Protein AF-A0A8S0Q3L0-F1 (afdb_monomer_lite)

Foldseek 3Di:
DVLVVVVVVVVVVLVVCCVVCVNVPCVVVDDDPCCCVVPVVVVLLVVLVVPAPVVLLVVCVVVLLCCQAVVLVVQLVVQLVVVVVVCVVVVPDDDDSLVSSLVSLVVSQDDLSSVLVVDDCVVCNNVSSSSSSSNVSNNLNSVLSNVLSVVDPVPDDDVVSVVSSVVSSCCCVVVVVVVVVVVVVVVVVCVVVVPPDDD

Sequence (199 aa):
MYFQFGFLQGLCTGVVILLISRGKSSHLLVFSEDLFFIYLLPPIIFNAGFQVKKKQFFRNFITIMLFGAVGTLISCAVISTGVVLFFRNLGIGFLDISDYLAIGAIFAATDSVCTLQVLSQDETPLLYSLVFGEGGVNDATSVVFFNAIQSSDMTTIDPTISLHFIGSFLYLFLASTLLGVLAGLVSAYIIKKLYFGRY

Radius of gyration: 21.36 Å; chains: 1; bounding box: 46×50×62 Å

pLDDT: mean 84.89, std 10.81, range [48.19, 96.88]

InterPro domains:
  IPR004709 Na+/H+ exchanger [PR01084] (35-46)
  IPR004709 Na+/H+ exchanger [PR01084] (49-63)
  IPR004709 Na+/H+ exchanger [PR01084] (64-72)
  IPR004709 Na+/H+ exchanger [PR01084] (104-114)
  IPR006153 Cation/H+ exchanger, transmembrane domain [PF00999] (13-193)
  IPR018422 Cation/H+ exchanger, CPA1 family [PTHR10110] (8-197)

Secondary structure (DSSP, 8-state):
-HHHHHHHHHHHHHHHHHHHTTTS-GGGG---HHHIIIIIHHHHHHHHHHHS-HHHHHHTHHHHHIIIIIIHHHHHHHHHHHHHHHHHHHT-----HHHHHHHHHHHHS---HHHHHH--TTT-HHHHHHHHHHHHHHHHHHHHHHHHHHHS-TTS--HHHHHHHHHHHHHHHHHHHHHHHHHHHHHHHHHHHHS----

Organism: NCBI:txid158383

Structure (mmCIF, N/CA/C/O backbone):
data_AF-A0A8S0Q3L0-F1
#
_entry.id   AF-A0A8S0Q3L0-F1
#
loop_
_atom_site.group_PDB
_atom_site.id
_atom_site.type_symbol
_atom_site.label_atom_id
_atom_site.label_alt_id
_atom_site.label_comp_id
_atom_site.label_asym_id
_atom_site.label_entity_id
_atom_site.label_seq_id
_atom_site.pdbx_PDB_ins_code
_atom_site.Cartn_x
_atom_site.Cartn_y
_atom_site.Cartn_z
_atom_site.occupancy
_atom_site.B_iso_or_equiv
_atom_site.auth_seq_id
_atom_site.auth_comp_id
_atom_site.auth_asym_id
_atom_site.auth_atom_id
_atom_site.pdbx_PDB_model_num
ATOM 1 N N . MET A 1 1 ? -5.823 -23.402 10.947 1.00 48.19 1 MET A N 1
ATOM 2 C CA . MET A 1 1 ? -6.768 -24.523 10.717 1.00 48.19 1 MET A CA 1
ATOM 3 C C . MET A 1 1 ? -8.021 -24.084 9.950 1.00 48.19 1 MET A C 1
ATOM 5 O O . MET A 1 1 ? -8.343 -24.720 8.959 1.00 48.19 1 MET A O 1
ATOM 9 N N . TYR A 1 2 ? -8.683 -22.978 10.322 1.00 52.09 2 TYR A N 1
ATOM 10 C CA . TYR A 1 2 ? -9.908 -22.502 9.648 1.00 52.09 2 TYR A CA 1
ATOM 11 C C . TYR A 1 2 ? -9.723 -22.043 8.187 1.00 52.09 2 TYR A C 1
ATOM 13 O O . TYR A 1 2 ? -10.570 -22.341 7.352 1.00 52.09 2 TYR A O 1
ATOM 21 N N . PHE A 1 3 ? -8.602 -21.398 7.842 1.00 52.81 3 PHE A N 1
ATOM 22 C CA . PHE A 1 3 ? -8.344 -20.935 6.467 1.00 52.81 3 PHE A CA 1
ATOM 23 C C . PHE A 1 3 ? -8.172 -22.089 5.460 1.00 52.81 3 PHE A C 1
ATOM 25 O O . PHE A 1 3 ? -8.803 -22.098 4.406 1.00 52.81 3 PHE A O 1
ATOM 32 N N . GLN A 1 4 ? -7.397 -23.122 5.819 1.00 57.34 4 GLN A N 1
ATOM 33 C CA . GLN A 1 4 ? -7.289 -24.346 5.010 1.00 57.34 4 GLN A CA 1
ATOM 34 C C . GLN A 1 4 ? -8.649 -25.026 4.819 1.00 57.34 4 GLN A C 1
ATOM 36 O O . GLN A 1 4 ? -8.913 -25.564 3.748 1.00 57.34 4 GLN A O 1
ATOM 41 N N . PHE A 1 5 ? -9.519 -24.974 5.831 1.00 63.03 5 PHE A N 1
ATOM 42 C CA . PHE A 1 5 ? -10.858 -25.547 5.750 1.00 63.03 5 PHE A CA 1
ATOM 43 C C . PHE A 1 5 ? -11.760 -24.765 4.783 1.00 63.03 5 PHE A C 1
ATOM 45 O O . PHE A 1 5 ? -12.436 -25.375 3.959 1.00 63.03 5 PHE A O 1
ATOM 52 N N . GLY A 1 6 ? -11.707 -23.429 4.817 1.00 71.62 6 GLY A N 1
ATOM 53 C CA . GLY A 1 6 ? -12.455 -22.564 3.899 1.00 71.62 6 GLY A CA 1
ATOM 54 C C . GLY A 1 6 ? -12.008 -22.705 2.442 1.00 71.62 6 GLY A C 1
ATOM 55 O O . GLY A 1 6 ? -12.849 -22.836 1.554 1.00 71.62 6 GLY A O 1
ATOM 56 N N . PHE A 1 7 ? -10.696 -22.771 2.192 1.00 71.62 7 PHE A N 1
ATOM 57 C CA . PHE A 1 7 ? -10.162 -23.033 0.851 1.00 71.62 7 PHE A CA 1
ATOM 58 C C . PHE A 1 7 ? -10.599 -24.406 0.327 1.00 71.62 7 PHE A C 1
ATOM 60 O O . PHE A 1 7 ? -11.069 -24.518 -0.805 1.00 71.62 7 PHE A O 1
ATOM 67 N N . LEU A 1 8 ? -10.506 -25.448 1.162 1.00 80.44 8 LEU A N 1
ATOM 68 C CA . LEU A 1 8 ? -10.913 -26.800 0.786 1.00 80.44 8 LEU A CA 1
ATOM 69 C C . LEU A 1 8 ? -12.421 -26.877 0.510 1.00 80.44 8 LEU A C 1
ATOM 71 O O . LEU A 1 8 ? -12.829 -27.486 -0.473 1.00 80.44 8 LEU A O 1
ATOM 75 N N . GLN A 1 9 ? -13.250 -26.213 1.321 1.00 80.75 9 GLN A N 1
ATOM 76 C CA . GLN A 1 9 ? -14.689 -26.105 1.078 1.00 80.75 9 GLN A CA 1
ATOM 77 C C . GLN A 1 9 ? -14.995 -25.361 -0.222 1.00 80.75 9 GLN A C 1
ATOM 79 O O . GLN A 1 9 ? -15.825 -25.834 -0.996 1.00 80.75 9 GLN A O 1
ATOM 84 N N . GLY A 1 10 ? -14.318 -24.244 -0.497 1.00 83.31 10 GLY A N 1
ATOM 85 C CA . GLY A 1 10 ? -14.462 -23.504 -1.752 1.00 83.31 10 GLY A CA 1
ATOM 86 C C . GLY A 1 10 ? -14.104 -24.362 -2.967 1.00 83.31 10 GLY A C 1
ATOM 87 O O . GLY A 1 10 ? -14.889 -24.452 -3.910 1.00 83.31 10 GLY A O 1
ATOM 88 N N . LEU A 1 11 ? -12.977 -25.077 -2.900 1.00 85.25 11 LEU A N 1
ATOM 89 C CA . LEU A 1 11 ? -12.537 -26.009 -3.938 1.00 85.25 11 LEU A CA 1
ATOM 90 C C . LEU A 1 11 ? -13.552 -27.144 -4.141 1.00 85.25 11 LEU A C 1
ATOM 92 O O . LEU A 1 11 ? -13.979 -27.395 -5.265 1.00 85.25 11 LEU A O 1
ATOM 96 N N . CYS A 1 12 ? -13.982 -27.805 -3.061 1.00 88.00 12 CYS A N 1
ATOM 97 C CA . CYS A 1 12 ? -14.973 -28.879 -3.118 1.00 88.00 12 CYS A CA 1
ATOM 98 C C . CYS A 1 12 ? -16.295 -28.393 -3.719 1.00 88.00 12 CYS A C 1
ATOM 100 O O . CYS A 1 12 ? -16.863 -29.065 -4.577 1.00 88.00 12 CYS A O 1
ATOM 102 N N . THR A 1 13 ? -16.767 -27.215 -3.313 1.00 85.88 13 THR A N 1
ATOM 103 C CA . THR A 1 13 ? -18.019 -26.635 -3.814 1.00 85.88 13 THR A CA 1
ATOM 104 C C . THR A 1 13 ? -17.896 -26.275 -5.295 1.00 85.88 13 THR A C 1
ATOM 106 O O . THR A 1 13 ? -18.775 -26.623 -6.081 1.00 85.88 13 THR A O 1
ATOM 109 N N . GLY A 1 14 ? -16.773 -25.674 -5.705 1.00 84.75 14 GLY A N 1
ATOM 110 C CA . GLY A 1 14 ? -16.473 -25.379 -7.106 1.00 84.75 14 GLY A CA 1
ATOM 111 C C . GLY A 1 14 ? -16.450 -26.638 -7.976 1.00 84.75 14 GLY A C 1
ATOM 112 O O . GLY A 1 14 ? -17.098 -26.672 -9.019 1.00 84.75 14 GLY A O 1
ATOM 113 N N . VAL A 1 15 ? -15.791 -27.707 -7.515 1.00 86.19 15 VAL A N 1
ATOM 114 C CA . VAL A 1 15 ? -15.744 -29.004 -8.213 1.00 86.19 15 VAL A CA 1
ATOM 115 C C . VAL A 1 15 ? -17.135 -29.636 -8.317 1.00 86.19 15 VAL A C 1
ATOM 117 O O . VAL A 1 15 ? -17.517 -30.087 -9.396 1.00 86.19 15 VAL A O 1
ATOM 120 N N . VAL A 1 16 ? -17.927 -29.636 -7.239 1.00 86.69 16 VAL A N 1
ATOM 121 C CA . VAL A 1 16 ? -19.299 -30.176 -7.241 1.00 86.69 16 VAL A CA 1
ATOM 122 C C . VAL A 1 16 ? -20.188 -29.424 -8.234 1.00 86.69 16 VAL A C 1
ATOM 124 O O . VAL A 1 16 ? -20.881 -30.054 -9.032 1.00 86.69 16 VAL A O 1
ATOM 127 N N . ILE A 1 17 ? -20.133 -28.090 -8.245 1.00 83.88 17 ILE A N 1
ATOM 128 C CA . ILE A 1 17 ? -20.893 -27.263 -9.192 1.00 83.88 17 ILE A CA 1
ATOM 129 C C . ILE A 1 17 ? -20.457 -27.552 -10.634 1.00 83.88 17 ILE A C 1
ATOM 131 O O . ILE A 1 17 ? -21.307 -27.696 -11.513 1.00 83.88 17 ILE A O 1
ATOM 135 N N . LEU A 1 18 ? -19.154 -27.692 -10.885 1.00 83.69 18 LEU A N 1
ATOM 136 C CA . LEU A 1 18 ? -18.607 -27.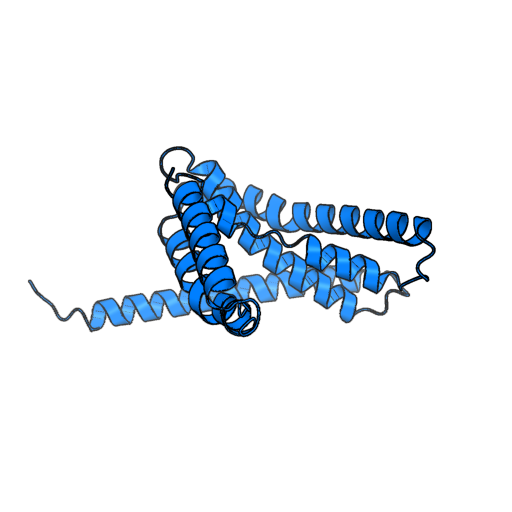964 -12.217 1.00 83.69 18 LEU A CA 1
ATOM 137 C C . LEU A 1 18 ? -19.058 -29.339 -12.743 1.00 83.69 18 LEU A C 1
ATOM 139 O O . LEU A 1 18 ? -19.469 -29.452 -13.903 1.00 83.69 18 LEU A O 1
ATOM 143 N N . LEU A 1 19 ? -19.074 -30.357 -11.874 1.00 85.25 19 LEU A N 1
ATOM 144 C CA . LEU A 1 19 ? -19.562 -31.704 -12.188 1.00 85.25 19 LEU A CA 1
ATOM 145 C C . LEU A 1 19 ? -21.077 -31.735 -12.454 1.00 85.25 19 LEU A C 1
ATOM 147 O O . LEU A 1 19 ? -21.506 -32.340 -13.438 1.00 85.25 19 LEU A O 1
ATOM 151 N N . ILE A 1 20 ? -21.889 -31.057 -11.633 1.00 84.12 20 ILE A N 1
ATOM 1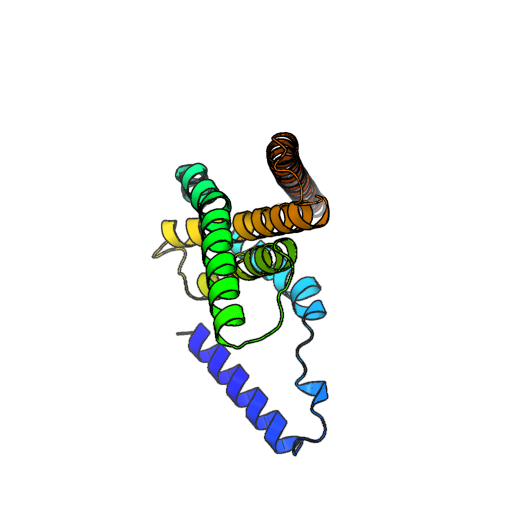52 C CA . ILE A 1 20 ? -23.356 -30.986 -11.805 1.00 84.12 20 ILE A CA 1
ATOM 153 C C . ILE A 1 20 ? -23.725 -30.211 -13.077 1.00 84.12 20 ILE A C 1
ATOM 155 O O . ILE A 1 20 ? -24.612 -30.614 -13.828 1.00 84.12 20 ILE A O 1
ATOM 159 N N . SER A 1 21 ? -23.010 -29.121 -13.352 1.00 81.50 21 SER A N 1
ATOM 160 C CA . SER A 1 21 ? -23.230 -28.242 -14.505 1.00 81.50 21 SER A CA 1
ATOM 161 C C . SER A 1 21 ? -22.761 -28.855 -15.837 1.00 81.50 21 SER A C 1
ATOM 163 O O . SER A 1 21 ? -23.055 -28.315 -16.906 1.00 81.50 21 SER A O 1
ATOM 165 N N . ARG A 1 22 ? -22.028 -29.986 -15.810 1.00 79.31 22 ARG A N 1
ATOM 166 C CA . ARG A 1 22 ? -21.400 -30.618 -16.993 1.00 79.31 22 ARG A CA 1
ATOM 167 C C . ARG A 1 22 ? -20.611 -29.618 -17.856 1.00 79.31 22 ARG A C 1
ATOM 169 O O . ARG A 1 22 ? -20.580 -29.733 -19.079 1.00 79.31 22 ARG A O 1
ATOM 176 N N . GLY A 1 23 ? -20.032 -28.598 -17.220 1.00 70.19 23 GLY A N 1
ATOM 177 C CA . GLY A 1 23 ? -19.306 -27.513 -17.887 1.00 70.19 23 GLY A CA 1
ATOM 178 C C . GLY A 1 23 ? -20.151 -26.552 -18.741 1.00 70.19 23 GLY A C 1
ATOM 179 O O . GLY A 1 23 ? -19.567 -25.743 -19.454 1.00 70.19 23 GLY A O 1
ATOM 180 N N . LYS A 1 24 ? -21.494 -26.608 -18.702 1.00 66.31 24 LYS A N 1
ATOM 181 C CA . LYS A 1 24 ? -22.361 -25.768 -19.557 1.00 66.31 24 LYS A CA 1
ATOM 182 C C . LYS A 1 24 ? -22.743 -24.414 -18.952 1.00 66.31 24 LYS A C 1
ATOM 184 O O . LYS A 1 24 ? -22.941 -23.469 -19.706 1.00 66.31 24 LYS A O 1
ATOM 189 N N . SER A 1 25 ? -22.810 -24.295 -17.625 1.00 61.06 25 SER A N 1
ATOM 190 C CA . SER A 1 25 ? -23.090 -23.027 -16.927 1.00 61.06 25 SER A CA 1
ATOM 191 C C . SER A 1 25 ? -21.827 -22.474 -16.265 1.00 61.06 25 SER A C 1
ATOM 193 O O . SER A 1 25 ? -21.766 -22.335 -15.045 1.00 61.06 25 SER A O 1
ATOM 195 N N . SER A 1 26 ? -20.801 -22.186 -17.068 1.00 59.22 26 SER A N 1
ATOM 196 C CA . SER A 1 26 ? -19.539 -21.589 -16.606 1.00 59.22 26 SER A CA 1
ATOM 197 C C . SER A 1 26 ? -19.733 -20.205 -15.978 1.00 59.22 26 SER A C 1
ATOM 199 O O . SER A 1 26 ? -19.014 -19.868 -15.046 1.00 59.22 26 SER A O 1
ATOM 201 N N . HIS A 1 27 ? -20.749 -19.444 -16.399 1.00 65.88 27 HIS A N 1
ATOM 202 C CA . HIS A 1 27 ? -21.052 -18.114 -15.854 1.00 65.88 27 HIS A CA 1
ATOM 203 C C . HIS A 1 27 ? -21.378 -18.095 -14.352 1.00 65.88 27 HIS A C 1
ATOM 205 O O . HIS A 1 27 ? -21.101 -17.096 -13.701 1.00 65.88 27 HIS A O 1
ATOM 211 N N . LEU A 1 28 ? -21.911 -19.183 -13.779 1.00 64.00 28 LEU A N 1
ATOM 212 C CA . LEU A 1 28 ? -22.154 -19.278 -12.328 1.00 64.00 28 LEU A CA 1
ATOM 213 C C . LEU A 1 28 ? -20.862 -19.460 -11.512 1.00 64.00 28 LEU A C 1
ATOM 215 O O . LEU A 1 28 ? -20.877 -19.271 -10.301 1.00 64.00 28 LEU A O 1
ATOM 219 N N . LEU A 1 29 ? -19.764 -19.848 -12.166 1.00 66.75 29 LEU A N 1
ATOM 220 C CA . LEU A 1 29 ? -18.436 -20.005 -11.568 1.00 66.75 29 LEU A CA 1
ATOM 221 C C . LEU A 1 29 ? -17.514 -18.814 -11.875 1.00 66.75 29 LEU A C 1
ATOM 223 O O . LEU A 1 29 ? -16.377 -18.797 -11.409 1.00 66.75 29 LEU A O 1
ATOM 227 N N . VAL A 1 30 ? -17.979 -17.833 -12.657 1.00 74.06 30 VAL A N 1
ATOM 228 C CA . VAL A 1 30 ? -17.212 -16.615 -12.929 1.00 74.06 30 VAL A CA 1
ATOM 229 C C . VAL A 1 30 ? -17.273 -15.737 -11.688 1.00 74.06 30 VAL A C 1
ATOM 231 O O . VAL A 1 30 ? -18.324 -15.210 -11.323 1.00 74.06 30 VAL A O 1
ATOM 234 N N . PHE A 1 31 ? -16.130 -15.605 -11.025 1.00 77.81 31 PHE A N 1
ATOM 235 C CA . PHE A 1 31 ? -15.959 -14.673 -9.924 1.00 77.81 31 PHE A CA 1
ATOM 236 C C . PHE A 1 31 ? -16.105 -13.240 -10.441 1.00 77.81 31 PHE A C 1
ATOM 238 O O . PHE A 1 31 ? -15.451 -12.858 -11.409 1.00 77.81 31 PHE A O 1
ATOM 245 N N . SER A 1 32 ? -16.975 -12.457 -9.805 1.00 83.88 32 SER A N 1
ATOM 246 C CA . SER A 1 32 ? -17.095 -11.031 -10.099 1.00 83.88 32 SER A CA 1
ATOM 247 C C . SER A 1 32 ? -16.151 -10.260 -9.186 1.00 83.88 32 SER A C 1
ATOM 249 O O . SER A 1 32 ? -16.377 -10.164 -7.978 1.00 83.88 32 SER A O 1
ATOM 251 N N . GLU A 1 33 ? -15.104 -9.705 -9.787 1.00 83.31 33 GLU A N 1
ATOM 252 C CA . GLU A 1 33 ? -14.139 -8.840 -9.109 1.00 83.31 33 GLU A CA 1
ATOM 253 C C . GLU A 1 33 ? -14.836 -7.606 -8.522 1.00 83.31 33 GLU A C 1
ATOM 255 O O . GLU A 1 33 ? -14.623 -7.281 -7.357 1.00 83.31 33 GLU A O 1
ATOM 260 N N . ASP A 1 34 ? -15.762 -6.996 -9.268 1.00 86.31 34 ASP A N 1
ATOM 261 C CA . ASP A 1 34 ? -16.543 -5.843 -8.806 1.00 86.31 34 ASP A CA 1
ATOM 262 C C . ASP A 1 34 ? -17.314 -6.144 -7.518 1.00 86.31 34 ASP A C 1
ATOM 264 O O . ASP A 1 34 ? -17.299 -5.349 -6.576 1.00 86.31 34 ASP A O 1
ATOM 268 N N . LEU A 1 35 ? -17.960 -7.315 -7.432 1.00 86.88 35 LEU A N 1
ATOM 269 C CA . LEU A 1 35 ? -18.654 -7.714 -6.208 1.00 86.88 35 LEU A CA 1
ATOM 270 C C . LEU A 1 35 ? -17.682 -7.845 -5.033 1.00 86.88 35 LEU A C 1
ATOM 272 O O . LEU A 1 35 ? -18.000 -7.416 -3.921 1.00 86.88 35 LEU A O 1
ATOM 276 N N . PHE A 1 36 ? -16.499 -8.409 -5.271 1.00 84.25 36 PHE A N 1
ATOM 277 C CA . PHE A 1 36 ? -15.484 -8.546 -4.238 1.00 84.25 36 PHE A CA 1
ATOM 278 C C . PHE A 1 36 ? -14.972 -7.187 -3.754 1.00 84.25 36 PHE A C 1
ATOM 280 O O . PHE A 1 36 ? -15.050 -6.909 -2.558 1.00 84.25 36 PHE A O 1
ATOM 287 N N . PHE A 1 37 ? -14.512 -6.325 -4.660 1.00 83.25 37 PHE A N 1
ATOM 288 C CA . PHE A 1 37 ? -13.912 -5.039 -4.307 1.00 83.25 37 PHE A CA 1
ATOM 289 C C . PHE A 1 37 ? -14.923 -4.046 -3.721 1.00 83.25 37 PHE A C 1
ATOM 291 O O . PHE A 1 37 ? -14.589 -3.324 -2.784 1.00 83.25 37 PHE A O 1
ATOM 298 N N . ILE A 1 38 ? -16.163 -4.019 -4.222 1.00 87.88 38 ILE A N 1
ATOM 299 C CA . ILE A 1 38 ? -17.176 -3.046 -3.781 1.00 87.88 38 ILE A CA 1
ATOM 300 C C . ILE A 1 38 ? -17.872 -3.496 -2.493 1.00 87.88 38 ILE A C 1
ATOM 302 O O . ILE A 1 38 ? -18.145 -2.662 -1.629 1.00 87.88 38 ILE A O 1
ATOM 306 N N . TYR A 1 39 ? -18.169 -4.792 -2.338 1.00 86.81 39 TYR A N 1
ATOM 307 C CA . TYR A 1 39 ? -19.009 -5.267 -1.231 1.00 86.81 39 TYR A CA 1
ATOM 308 C C . TYR A 1 39 ? -18.271 -6.104 -0.187 1.00 86.81 39 TYR A C 1
ATOM 310 O O . TYR A 1 39 ? -18.583 -5.978 0.997 1.00 86.81 39 TYR A O 1
ATOM 318 N N . LEU A 1 40 ? -17.320 -6.960 -0.576 1.00 85.06 40 LEU A N 1
ATOM 319 C CA . LEU A 1 40 ? -16.655 -7.872 0.369 1.00 85.06 40 LEU A CA 1
ATOM 320 C C . LEU A 1 40 ? -15.406 -7.248 0.993 1.00 85.06 40 LEU A C 1
ATOM 322 O O . LEU A 1 40 ? -15.188 -7.384 2.197 1.00 85.06 40 LEU A O 1
ATOM 326 N N . LEU A 1 41 ? -14.597 -6.554 0.197 1.00 83.88 41 LEU A N 1
ATOM 327 C CA . LEU A 1 41 ? -13.329 -5.990 0.637 1.00 83.88 41 LEU A CA 1
ATOM 328 C C . LEU A 1 41 ? -13.497 -4.910 1.727 1.00 83.88 41 LEU A C 1
ATOM 330 O O . LEU A 1 41 ? -12.777 -4.989 2.728 1.00 83.88 41 LEU A O 1
ATOM 334 N N . PRO A 1 42 ? -14.455 -3.955 1.648 1.00 87.00 42 PRO A N 1
ATOM 335 C CA . PRO A 1 42 ? -14.557 -2.901 2.658 1.00 87.00 42 PRO A CA 1
ATOM 336 C C . PRO A 1 42 ? -14.868 -3.426 4.072 1.00 87.00 42 PRO A C 1
ATOM 338 O O . PRO A 1 42 ? -14.170 -3.021 5.005 1.00 87.00 42 PRO A O 1
ATOM 341 N N . PRO A 1 43 ? -15.825 -4.359 4.285 1.00 87.25 43 PRO A N 1
ATOM 342 C CA . PRO A 1 43 ? -16.021 -4.994 5.590 1.00 87.25 43 PRO A CA 1
ATOM 343 C C . PRO A 1 43 ? -14.792 -5.751 6.105 1.00 87.25 43 PRO A C 1
ATOM 345 O O . PRO A 1 43 ? -14.518 -5.709 7.305 1.00 87.25 43 PRO A O 1
ATOM 348 N N . ILE A 1 44 ? -14.041 -6.425 5.223 1.00 84.88 44 ILE A N 1
ATOM 349 C CA . ILE A 1 44 ? -12.832 -7.172 5.599 1.00 84.88 44 ILE A CA 1
ATOM 350 C C . ILE A 1 44 ? -11.752 -6.213 6.110 1.00 84.88 44 ILE A C 1
ATOM 352 O O . ILE A 1 44 ? -11.249 -6.400 7.221 1.00 84.88 44 ILE A O 1
ATOM 356 N N . ILE A 1 45 ? -11.440 -5.162 5.344 1.00 84.62 45 ILE A N 1
ATOM 357 C CA . ILE A 1 45 ? -10.441 -4.152 5.722 1.00 84.62 45 ILE A CA 1
ATOM 358 C C . ILE A 1 45 ? -10.882 -3.413 6.989 1.00 84.62 45 ILE A C 1
ATOM 360 O O . ILE A 1 45 ? -10.074 -3.209 7.897 1.00 84.62 45 ILE A O 1
ATOM 364 N N . PHE A 1 46 ? -12.165 -3.053 7.095 1.00 87.56 46 PHE A N 1
ATOM 365 C CA . PHE A 1 46 ? -12.702 -2.382 8.277 1.00 87.56 46 PHE A CA 1
ATOM 366 C C . PHE A 1 46 ? -12.557 -3.243 9.534 1.00 87.56 46 PHE A C 1
ATOM 368 O O . PHE A 1 46 ? -12.061 -2.766 10.555 1.00 87.56 46 PHE A O 1
ATOM 375 N N . ASN A 1 47 ? -12.942 -4.520 9.464 1.00 87.12 47 ASN A N 1
ATOM 376 C CA . ASN A 1 47 ? -12.808 -5.451 10.578 1.00 87.12 47 ASN A CA 1
ATOM 377 C C . ASN A 1 47 ? -11.335 -5.665 10.961 1.00 87.12 47 ASN A C 1
ATOM 379 O O . ASN A 1 47 ? -10.992 -5.599 12.142 1.00 87.12 47 ASN A O 1
ATOM 383 N N . ALA A 1 48 ? -10.457 -5.852 9.971 1.00 84.88 48 ALA A N 1
ATOM 384 C CA . ALA A 1 48 ? -9.023 -5.971 10.200 1.00 84.88 48 ALA A CA 1
ATOM 385 C C . ALA A 1 48 ? -8.479 -4.731 10.924 1.00 84.88 48 ALA A C 1
ATOM 387 O O . ALA A 1 48 ? -7.873 -4.870 11.985 1.00 84.88 48 ALA A O 1
ATOM 388 N N . GLY A 1 49 ? -8.767 -3.530 10.415 1.00 88.12 49 GLY A N 1
ATOM 389 C CA . GLY A 1 49 ? -8.325 -2.265 11.000 1.00 88.12 49 GLY A CA 1
ATOM 390 C C . GLY A 1 49 ? -8.915 -1.977 12.382 1.00 88.12 49 GLY A C 1
ATOM 391 O O . GLY A 1 49 ? -8.229 -1.414 13.236 1.00 88.12 49 GLY A O 1
ATOM 392 N N . PHE A 1 50 ? -10.156 -2.397 12.646 1.00 88.00 50 PHE A N 1
ATOM 393 C CA . PHE A 1 50 ? -10.789 -2.245 13.958 1.00 88.00 50 PHE A CA 1
ATOM 394 C C . PHE A 1 50 ? -10.102 -3.092 15.034 1.00 88.00 50 PHE A C 1
ATOM 396 O O . PHE A 1 50 ? -9.965 -2.649 16.177 1.00 88.00 50 PHE A O 1
ATOM 403 N N . GLN A 1 51 ? -9.652 -4.292 14.666 1.00 84.94 51 GLN A N 1
ATOM 404 C CA . GLN A 1 51 ? -9.014 -5.229 15.585 1.00 84.94 51 GLN A CA 1
ATOM 405 C C . GLN A 1 51 ? -7.519 -4.917 15.834 1.00 84.94 51 GLN A C 1
ATOM 407 O O . GLN A 1 51 ? -7.001 -5.236 16.904 1.00 84.94 51 GLN A O 1
ATOM 412 N N . VAL A 1 52 ? -6.825 -4.234 14.907 1.00 88.25 52 VAL A N 1
ATOM 413 C CA . VAL A 1 52 ? -5.390 -3.892 15.037 1.00 88.25 52 VAL A CA 1
ATOM 414 C C . VAL A 1 52 ? -5.055 -3.256 16.393 1.00 88.25 52 VAL A C 1
ATOM 416 O O . VAL A 1 52 ? -5.671 -2.283 16.843 1.00 88.25 52 VAL A O 1
ATOM 419 N N . LYS A 1 53 ? -3.971 -3.736 17.023 1.00 89.12 53 LYS A N 1
ATOM 420 C CA . LYS A 1 53 ? -3.425 -3.160 18.263 1.00 89.12 53 LYS A CA 1
ATOM 421 C C . LYS A 1 53 ? -2.806 -1.784 17.996 1.00 89.12 53 LYS A C 1
ATOM 423 O O . LYS A 1 53 ? -1.603 -1.654 17.779 1.00 89.12 53 LYS A O 1
ATOM 428 N N . LYS A 1 54 ? -3.635 -0.739 18.090 1.00 88.88 54 LYS A N 1
ATOM 429 C CA . LYS A 1 54 ? -3.321 0.675 17.786 1.00 88.88 54 LYS A CA 1
ATOM 430 C C . LYS A 1 54 ? -1.954 1.130 18.316 1.00 88.88 54 LYS A C 1
ATOM 432 O O . LYS A 1 54 ? -1.159 1.689 17.570 1.00 88.88 54 LYS A O 1
ATOM 437 N N . LYS A 1 55 ? -1.627 0.837 19.581 1.00 88.38 55 LYS A N 1
ATOM 438 C CA . LYS A 1 55 ? -0.334 1.219 20.189 1.00 88.38 55 LYS A CA 1
ATOM 439 C C . LYS A 1 55 ? 0.871 0.627 19.445 1.00 88.38 55 LYS A C 1
ATOM 441 O O . LYS A 1 55 ? 1.878 1.307 19.281 1.00 88.38 55 LYS A O 1
ATOM 446 N N . GLN A 1 56 ? 0.777 -0.630 19.016 1.00 87.19 56 GLN A N 1
ATOM 447 C CA . GLN A 1 56 ? 1.844 -1.311 18.284 1.00 87.19 56 GLN A CA 1
ATOM 448 C C . GLN A 1 56 ? 1.971 -0.759 16.862 1.00 87.19 56 GLN A C 1
ATOM 450 O O . GLN A 1 56 ? 3.088 -0.506 16.415 1.00 87.19 56 GLN A O 1
ATOM 455 N N . PHE A 1 57 ? 0.838 -0.535 16.195 1.00 91.50 57 PHE A N 1
ATOM 456 C CA . PHE A 1 57 ? 0.777 0.057 14.862 1.00 91.50 57 PHE A CA 1
ATOM 457 C C . PHE A 1 57 ? 1.464 1.428 14.828 1.00 91.50 57 PHE A C 1
ATOM 459 O O . PHE A 1 57 ? 2.435 1.614 14.101 1.00 91.50 57 PHE A O 1
ATOM 466 N N . PHE A 1 58 ? 1.058 2.355 15.704 1.00 92.00 58 PHE A N 1
ATOM 467 C CA . PHE A 1 58 ? 1.632 3.704 15.734 1.00 92.00 58 PHE A CA 1
ATOM 468 C C . PHE A 1 58 ? 3.096 3.735 16.184 1.00 92.00 58 PHE A C 1
ATOM 470 O O . PHE A 1 58 ? 3.859 4.571 15.707 1.00 92.00 58 PHE A O 1
ATOM 477 N N . ARG A 1 59 ? 3.532 2.805 17.046 1.00 93.50 59 ARG A N 1
ATOM 478 C CA . ARG A 1 59 ? 4.950 2.707 17.429 1.00 93.50 59 ARG A CA 1
ATOM 479 C C . ARG A 1 59 ? 5.853 2.323 16.253 1.00 93.50 59 ARG A C 1
ATOM 481 O O . ARG A 1 59 ? 7.001 2.746 16.225 1.00 93.50 59 ARG A O 1
ATOM 488 N N . ASN A 1 60 ? 5.345 1.538 15.304 1.00 93.69 60 ASN A N 1
ATOM 489 C CA . ASN A 1 60 ? 6.097 1.070 14.134 1.00 93.69 60 ASN A CA 1
ATOM 490 C C . ASN A 1 60 ? 5.656 1.767 12.840 1.00 93.69 60 ASN A C 1
ATOM 492 O O . ASN A 1 60 ? 5.931 1.271 11.752 1.00 93.69 60 ASN A O 1
ATOM 496 N N . PHE A 1 61 ? 4.984 2.916 12.941 1.00 93.25 61 PHE A N 1
ATOM 497 C CA . PHE A 1 61 ? 4.420 3.610 11.786 1.00 93.25 61 PHE A CA 1
ATOM 498 C C . PHE A 1 61 ? 5.476 3.940 10.722 1.00 93.25 61 PHE A C 1
ATOM 500 O O . PHE A 1 61 ? 5.236 3.746 9.537 1.00 93.25 61 PHE A O 1
ATOM 507 N N . ILE A 1 62 ? 6.679 4.352 11.134 1.00 94.81 62 ILE A N 1
ATOM 508 C CA . ILE A 1 62 ? 7.787 4.622 10.202 1.00 94.81 62 ILE A CA 1
ATOM 509 C C . ILE A 1 62 ? 8.179 3.356 9.433 1.00 94.81 62 ILE A C 1
ATOM 511 O O . ILE A 1 62 ? 8.380 3.412 8.227 1.00 94.81 62 ILE A O 1
ATOM 515 N N . THR A 1 63 ? 8.257 2.211 10.111 1.00 95.50 63 THR A N 1
ATOM 516 C CA . THR A 1 63 ? 8.577 0.923 9.483 1.00 95.50 63 THR A CA 1
ATOM 517 C C . THR A 1 63 ? 7.504 0.509 8.480 1.00 95.50 63 THR A C 1
ATOM 519 O O . THR A 1 63 ? 7.837 0.057 7.392 1.00 95.50 63 THR A O 1
ATOM 522 N N . ILE A 1 64 ? 6.231 0.716 8.823 1.00 94.88 64 ILE A N 1
ATOM 523 C CA . ILE A 1 64 ? 5.091 0.484 7.928 1.00 94.88 64 ILE A CA 1
ATOM 524 C C . ILE A 1 64 ? 5.210 1.347 6.672 1.00 94.88 64 ILE A C 1
ATOM 526 O O . ILE A 1 64 ? 5.149 0.825 5.565 1.00 94.88 64 ILE A O 1
ATOM 530 N N . MET A 1 65 ? 5.436 2.652 6.843 1.00 93.38 65 MET A N 1
ATOM 531 C CA . MET A 1 65 ? 5.600 3.579 5.724 1.00 93.38 65 MET A CA 1
ATOM 532 C C . MET A 1 65 ? 6.817 3.228 4.866 1.00 93.38 65 MET A C 1
ATOM 534 O O . MET A 1 65 ? 6.760 3.338 3.648 1.00 93.38 65 MET A O 1
ATOM 538 N N . LEU A 1 66 ? 7.918 2.790 5.479 1.00 94.81 66 LEU A N 1
ATOM 539 C CA . LEU A 1 66 ? 9.122 2.413 4.749 1.00 94.81 66 LEU A CA 1
ATOM 540 C C . LEU A 1 66 ? 8.890 1.148 3.919 1.00 94.81 66 LEU A C 1
ATOM 542 O O . LEU A 1 66 ? 9.238 1.138 2.742 1.00 94.81 66 LEU A O 1
ATOM 546 N N . PHE A 1 67 ? 8.266 0.111 4.483 1.00 94.44 67 PHE A N 1
ATOM 547 C CA . PHE A 1 67 ? 7.944 -1.092 3.717 1.00 94.44 67 PHE A CA 1
ATOM 548 C C . PHE A 1 67 ? 6.900 -0.827 2.630 1.00 94.44 67 PHE A C 1
ATOM 550 O O . PHE A 1 67 ? 7.134 -1.202 1.487 1.00 94.44 67 PHE A O 1
ATOM 557 N N . GLY A 1 68 ? 5.812 -0.126 2.949 1.00 93.88 68 GLY A N 1
ATOM 558 C CA . GLY A 1 68 ? 4.723 0.096 1.997 1.00 93.88 68 GLY A CA 1
ATOM 559 C C . GLY A 1 68 ? 5.001 1.165 0.941 1.00 93.88 68 GLY A C 1
ATOM 560 O O . GLY A 1 68 ? 4.400 1.126 -0.116 1.00 93.88 68 GLY A O 1
ATOM 561 N N . ALA A 1 69 ? 5.895 2.129 1.184 1.00 92.81 69 ALA A N 1
ATOM 562 C CA . ALA A 1 69 ? 6.254 3.115 0.161 1.00 92.81 69 ALA A CA 1
ATOM 563 C C . ALA A 1 69 ? 7.574 2.753 -0.523 1.00 92.81 69 ALA A C 1
ATOM 565 O O . ALA A 1 69 ? 7.627 2.511 -1.728 1.00 92.81 69 ALA A O 1
ATOM 566 N N . VAL A 1 70 ? 8.666 2.692 0.244 1.00 93.88 70 VAL A N 1
ATOM 567 C CA . VAL A 1 70 ? 10.002 2.448 -0.322 1.00 93.88 70 VAL A CA 1
ATOM 568 C C . VAL A 1 70 ? 10.123 1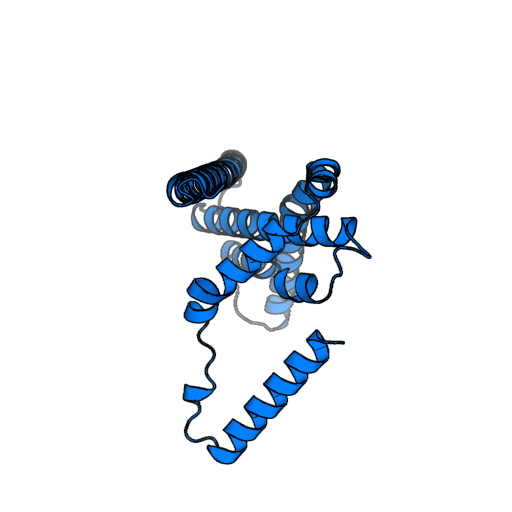.009 -0.814 1.00 93.88 70 VAL A C 1
ATOM 570 O O . VAL A 1 70 ? 10.638 0.786 -1.908 1.00 93.88 70 VAL A O 1
ATOM 573 N N . GLY A 1 71 ? 9.620 0.038 -0.047 1.00 95.56 71 GLY A N 1
ATOM 574 C CA . GLY A 1 71 ? 9.609 -1.368 -0.457 1.00 95.56 71 GLY A CA 1
ATOM 575 C C . GLY A 1 71 ? 8.856 -1.575 -1.770 1.00 95.56 71 GLY A C 1
ATOM 576 O O . GLY A 1 71 ? 9.378 -2.225 -2.668 1.00 95.56 71 GLY A O 1
ATOM 577 N N . THR A 1 72 ? 7.699 -0.940 -1.938 1.00 95.31 72 THR A N 1
ATOM 578 C CA . THR A 1 72 ? 6.897 -1.017 -3.169 1.00 95.31 72 THR A CA 1
ATOM 579 C C . THR A 1 72 ? 7.590 -0.399 -4.374 1.00 95.31 72 THR A C 1
ATOM 581 O O . THR A 1 72 ? 7.582 -0.997 -5.447 1.00 95.31 72 THR A O 1
ATOM 584 N N . LEU A 1 73 ? 8.269 0.742 -4.216 1.00 94.00 73 LEU A N 1
ATOM 585 C CA . LEU A 1 73 ? 9.065 1.331 -5.300 1.00 94.00 73 LEU A CA 1
ATOM 586 C C . LEU A 1 73 ? 10.234 0.425 -5.713 1.00 94.00 73 LEU A C 1
ATOM 588 O O . LEU A 1 73 ? 10.509 0.271 -6.904 1.00 94.00 73 LEU A O 1
ATOM 592 N N . ILE A 1 74 ? 10.895 -0.217 -4.744 1.00 96.06 74 ILE A N 1
ATOM 593 C CA . ILE A 1 74 ? 11.944 -1.208 -5.017 1.00 96.06 74 ILE A CA 1
ATOM 594 C C . ILE A 1 74 ? 11.351 -2.418 -5.749 1.00 96.06 74 ILE A C 1
ATOM 596 O O . ILE A 1 74 ? 11.890 -2.820 -6.780 1.00 96.06 74 ILE A O 1
ATOM 600 N N . SER A 1 75 ? 10.232 -2.968 -5.268 1.00 96.25 75 SER A N 1
ATOM 601 C CA . SER A 1 75 ? 9.527 -4.080 -5.916 1.00 96.25 75 SER A CA 1
ATOM 602 C C . SE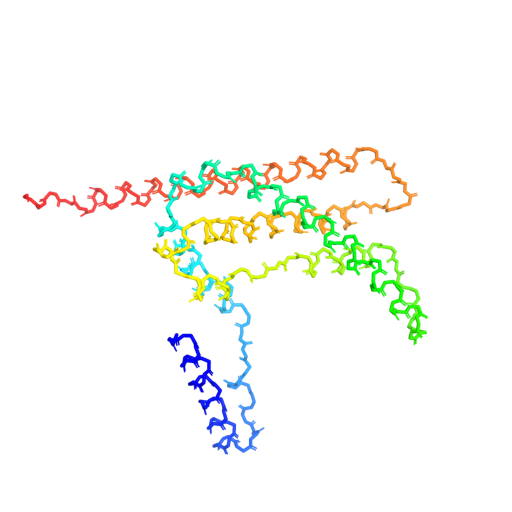R A 1 75 ? 9.151 -3.731 -7.351 1.00 96.25 75 SER A C 1
ATOM 604 O O . SER A 1 75 ? 9.429 -4.505 -8.262 1.00 96.25 75 SER A O 1
ATOM 606 N N . CYS A 1 76 ? 8.614 -2.533 -7.575 1.00 95.19 76 CYS A N 1
ATOM 607 C CA . CYS A 1 76 ? 8.268 -2.043 -8.900 1.00 95.19 76 CYS A CA 1
ATOM 608 C C . CYS A 1 76 ? 9.489 -2.003 -9.827 1.00 95.19 76 CYS A C 1
ATOM 610 O O . CYS A 1 76 ? 9.423 -2.506 -10.948 1.00 95.19 76 CYS A O 1
ATOM 612 N N . ALA A 1 77 ? 10.621 -1.457 -9.371 1.00 94.00 77 ALA A N 1
ATOM 613 C CA . ALA A 1 77 ? 11.847 -1.400 -10.167 1.00 94.00 77 ALA A CA 1
ATOM 614 C C . ALA A 1 77 ? 12.381 -2.801 -10.519 1.00 94.00 77 ALA A C 1
ATOM 616 O O . ALA A 1 77 ? 12.760 -3.057 -11.668 1.00 94.00 77 ALA A O 1
ATOM 617 N N . VAL A 1 78 ? 12.372 -3.723 -9.550 1.00 96.88 78 VAL A N 1
ATOM 618 C CA . VAL A 1 78 ? 12.806 -5.115 -9.739 1.00 96.88 78 VAL A CA 1
ATOM 619 C C . VAL A 1 78 ? 11.896 -5.839 -10.731 1.00 96.88 78 VAL A C 1
ATOM 621 O O . VAL A 1 78 ? 12.394 -6.446 -11.679 1.00 96.88 78 VAL A O 1
ATOM 624 N N . ILE A 1 79 ? 10.576 -5.742 -10.555 1.00 96.31 79 ILE A N 1
ATOM 625 C CA . ILE A 1 79 ? 9.593 -6.398 -11.423 1.00 96.31 79 ILE A CA 1
ATOM 626 C C . ILE A 1 79 ? 9.679 -5.831 -12.840 1.00 96.31 79 ILE A C 1
ATOM 628 O O . ILE A 1 79 ? 9.811 -6.605 -13.783 1.00 96.31 79 ILE A O 1
ATOM 632 N N . SER A 1 80 ? 9.695 -4.504 -13.000 1.00 94.31 80 SER A N 1
ATOM 633 C CA . SER A 1 80 ? 9.795 -3.851 -14.317 1.00 94.31 80 SER A CA 1
ATOM 634 C C . SER A 1 80 ? 11.034 -4.322 -15.077 1.00 94.31 80 SER A C 1
ATOM 636 O O . SER A 1 80 ? 10.949 -4.736 -16.231 1.00 94.31 80 SER A O 1
ATOM 638 N N . THR A 1 81 ? 12.192 -4.338 -14.407 1.00 92.31 81 THR A N 1
ATOM 639 C CA . THR A 1 81 ? 13.450 -4.813 -15.001 1.00 92.31 81 THR A CA 1
ATOM 640 C C . THR A 1 81 ? 13.372 -6.299 -15.362 1.00 92.31 81 THR A C 1
ATOM 642 O O . THR A 1 81 ? 13.831 -6.707 -16.430 1.00 92.31 81 THR A O 1
ATOM 645 N N . GLY A 1 82 ? 12.758 -7.116 -14.502 1.00 93.75 82 GLY A N 1
ATOM 646 C CA . GLY A 1 82 ? 12.529 -8.537 -14.759 1.00 93.75 82 GLY A CA 1
ATOM 647 C C . GLY A 1 82 ? 11.658 -8.780 -15.993 1.00 93.75 82 GLY A C 1
ATOM 648 O O . GLY A 1 82 ? 12.004 -9.616 -16.827 1.00 93.75 82 GLY A O 1
ATOM 649 N N . VAL A 1 83 ? 10.577 -8.012 -16.153 1.00 92.75 83 VAL A N 1
ATOM 650 C CA . VAL A 1 83 ? 9.680 -8.088 -17.316 1.00 92.75 83 VAL A CA 1
ATOM 651 C C . VAL A 1 83 ? 10.412 -7.686 -18.596 1.00 92.75 83 VAL A C 1
ATOM 653 O O . VAL A 1 83 ? 10.315 -8.410 -19.585 1.00 92.75 83 VAL A O 1
ATOM 656 N N . VAL A 1 84 ? 11.212 -6.612 -18.573 1.00 90.44 84 VAL A N 1
ATOM 657 C CA . VAL A 1 84 ? 12.046 -6.198 -19.720 1.00 90.44 84 VAL A CA 1
ATOM 658 C C . VAL A 1 84 ? 12.965 -7.336 -20.175 1.00 90.44 84 VAL A C 1
ATOM 660 O O . VAL A 1 84 ? 13.024 -7.660 -21.363 1.00 90.44 84 VAL A O 1
ATOM 663 N N . LEU A 1 85 ? 13.681 -7.967 -19.237 1.00 90.31 85 LEU A N 1
ATOM 664 C CA . LEU A 1 85 ? 14.586 -9.079 -19.545 1.00 90.31 85 LEU A CA 1
ATOM 665 C C . LEU A 1 85 ? 13.827 -10.302 -20.075 1.00 90.31 85 LEU A C 1
ATOM 667 O O . LEU A 1 85 ? 14.276 -10.945 -21.024 1.00 90.31 85 LEU A O 1
ATOM 671 N N . PHE A 1 86 ? 12.672 -10.611 -19.487 1.00 90.12 86 PHE A N 1
ATOM 672 C CA . PHE A 1 86 ? 11.837 -11.736 -19.893 1.00 90.12 86 PHE A CA 1
ATOM 673 C C . PHE A 1 86 ? 11.279 -11.552 -21.311 1.00 90.12 86 PHE A C 1
ATOM 675 O O . PHE A 1 86 ? 11.446 -12.434 -22.152 1.00 90.12 86 PHE A O 1
ATOM 682 N N . PHE A 1 87 ? 10.693 -10.390 -21.614 1.00 89.25 87 PHE A N 1
ATOM 683 C CA . PHE A 1 87 ? 10.087 -10.097 -22.919 1.00 89.25 87 PHE A CA 1
ATOM 684 C C . PHE A 1 87 ? 11.135 -10.071 -24.030 1.00 89.25 87 PHE A C 1
ATOM 686 O O . PHE A 1 87 ? 10.921 -10.659 -25.093 1.00 89.25 87 PHE A O 1
ATOM 693 N N . ARG A 1 88 ? 12.313 -9.497 -23.749 1.00 84.62 88 ARG A N 1
ATOM 694 C CA . ARG A 1 88 ? 13.452 -9.517 -24.672 1.00 84.62 88 ARG A CA 1
ATOM 695 C C . ARG A 1 88 ? 13.884 -10.942 -25.029 1.00 84.62 88 ARG A C 1
ATOM 697 O O . ARG A 1 88 ? 14.199 -11.201 -26.187 1.00 84.62 88 ARG A O 1
ATOM 704 N N . ASN A 1 89 ? 13.887 -11.863 -24.065 1.00 85.50 89 ASN A N 1
ATOM 705 C CA . ASN A 1 89 ? 14.267 -13.260 -24.301 1.00 85.50 89 ASN A CA 1
ATOM 706 C C . ASN A 1 89 ? 13.215 -14.046 -25.101 1.00 85.50 89 ASN A C 1
ATOM 708 O O . ASN A 1 89 ? 13.569 -14.983 -25.811 1.00 85.50 89 ASN A O 1
ATOM 712 N N . LEU A 1 90 ? 11.939 -13.670 -25.001 1.00 85.38 90 LEU A N 1
ATOM 713 C CA . LEU A 1 90 ? 10.832 -14.300 -25.728 1.00 85.38 90 LEU A CA 1
ATOM 714 C C . LEU A 1 90 ? 10.641 -13.769 -27.156 1.00 85.38 90 LEU A C 1
ATOM 716 O O . LEU A 1 90 ? 9.826 -14.315 -27.897 1.00 85.38 90 LEU A O 1
ATOM 720 N N . GLY A 1 91 ? 11.362 -12.715 -27.550 1.00 81.25 91 GLY A N 1
ATOM 721 C CA . GLY A 1 91 ? 11.190 -12.078 -28.859 1.00 81.25 91 GLY A CA 1
ATOM 722 C C . GLY A 1 91 ? 9.825 -11.402 -29.034 1.00 81.25 91 GLY A C 1
ATOM 723 O O . GLY A 1 91 ? 9.421 -11.118 -30.160 1.00 81.25 91 GLY A O 1
ATOM 724 N N . ILE A 1 92 ? 9.110 -11.153 -27.932 1.00 76.25 92 ILE A N 1
ATOM 725 C CA . ILE A 1 92 ? 7.906 -10.322 -27.923 1.00 76.25 92 ILE A CA 1
ATOM 726 C C . ILE A 1 92 ? 8.385 -8.887 -28.170 1.00 76.25 92 ILE A C 1
ATOM 728 O O . ILE A 1 92 ? 9.381 -8.465 -27.584 1.00 76.25 92 ILE A O 1
ATOM 732 N N . GLY A 1 93 ? 7.737 -8.179 -29.100 1.00 68.31 93 GLY A N 1
ATOM 733 C CA . GLY A 1 93 ? 8.145 -6.842 -29.537 1.00 68.31 93 GLY A CA 1
ATOM 734 C C . GLY A 1 93 ? 8.375 -5.855 -28.386 1.00 68.31 93 GLY A C 1
ATOM 735 O O . GLY A 1 93 ? 7.906 -6.049 -27.266 1.00 68.31 93 GLY A O 1
ATOM 736 N N . PHE A 1 94 ? 9.119 -4.788 -28.669 1.00 68.75 94 PHE A N 1
ATOM 737 C CA . PHE A 1 94 ? 9.461 -3.781 -27.669 1.00 68.75 94 PHE A CA 1
ATOM 738 C C . PHE A 1 94 ? 8.210 -2.995 -27.254 1.00 68.75 94 PHE A C 1
ATOM 740 O O . PHE A 1 94 ? 7.634 -2.292 -28.079 1.00 68.75 94 PHE A O 1
ATOM 747 N N . LEU A 1 95 ? 7.801 -3.136 -25.991 1.00 79.69 95 LEU A N 1
ATOM 748 C CA . LEU A 1 95 ? 6.919 -2.176 -25.327 1.00 79.69 95 LEU A CA 1
ATOM 749 C C . LEU A 1 95 ? 7.707 -0.922 -24.933 1.00 79.69 95 LEU A C 1
ATOM 751 O O . LEU A 1 95 ? 8.942 -0.964 -24.835 1.00 79.69 95 LEU A O 1
ATOM 755 N N . ASP A 1 96 ? 6.997 0.172 -24.676 1.00 84.75 96 ASP A N 1
ATOM 756 C CA . ASP A 1 96 ? 7.622 1.391 -24.183 1.00 84.75 96 ASP A CA 1
ATOM 757 C C . ASP A 1 96 ? 8.056 1.226 -22.719 1.00 84.75 96 ASP A C 1
ATOM 759 O O . ASP A 1 96 ? 7.554 0.390 -21.965 1.00 84.75 96 ASP A O 1
ATOM 763 N N . ILE A 1 97 ? 9.014 2.046 -22.283 1.00 83.94 97 ILE A N 1
ATOM 764 C CA . ILE A 1 97 ? 9.501 2.038 -20.892 1.00 83.94 97 ILE A CA 1
ATOM 765 C C . ILE A 1 97 ? 8.350 2.270 -19.903 1.00 83.94 97 ILE A C 1
ATOM 767 O O . ILE A 1 97 ? 8.317 1.640 -18.843 1.00 83.94 97 ILE A O 1
ATOM 771 N N . SER A 1 98 ? 7.389 3.119 -20.272 1.00 87.06 98 SER A N 1
ATOM 772 C CA . SER A 1 98 ? 6.185 3.382 -19.484 1.00 87.06 98 SER A CA 1
ATOM 773 C C . SER A 1 98 ? 5.346 2.123 -19.266 1.00 87.06 98 SER A C 1
ATOM 775 O O . SER A 1 98 ? 4.877 1.910 -18.153 1.00 87.06 98 SER A O 1
ATOM 777 N N . ASP A 1 99 ? 5.229 1.239 -20.261 1.00 89.56 99 ASP A N 1
ATOM 778 C CA . ASP A 1 99 ? 4.461 -0.004 -20.134 1.00 89.56 99 ASP A CA 1
ATOM 779 C C . ASP A 1 99 ? 5.125 -0.970 -19.148 1.00 89.56 99 ASP A C 1
ATOM 781 O O . ASP A 1 99 ? 4.461 -1.561 -18.296 1.00 89.56 99 ASP A O 1
ATOM 785 N N . TYR A 1 100 ? 6.454 -1.109 -19.208 1.00 91.38 100 TYR A N 1
ATOM 786 C CA . TYR A 1 100 ? 7.183 -1.959 -18.264 1.00 91.38 100 TYR A CA 1
ATOM 787 C C . TYR A 1 100 ? 7.086 -1.440 -16.829 1.00 91.38 100 TYR A C 1
ATOM 789 O O . TYR A 1 100 ? 6.891 -2.233 -15.906 1.00 91.38 100 TYR A O 1
ATOM 797 N N . LEU A 1 101 ? 7.193 -0.121 -16.643 1.00 91.62 101 LEU A N 1
ATOM 798 C CA . LEU A 1 101 ? 7.020 0.523 -15.341 1.00 91.62 101 LEU A CA 1
ATOM 799 C C . LEU A 1 101 ? 5.581 0.395 -14.831 1.00 91.62 101 LEU A C 1
ATOM 801 O O . LEU A 1 101 ? 5.376 0.145 -13.646 1.00 91.62 101 LEU A O 1
ATOM 805 N N . ALA A 1 102 ? 4.589 0.518 -15.715 1.00 92.50 102 ALA A N 1
ATOM 806 C CA . ALA A 1 102 ? 3.181 0.338 -15.391 1.00 92.50 102 ALA A CA 1
ATOM 807 C C . ALA A 1 102 ? 2.893 -1.098 -14.931 1.00 92.50 102 ALA A C 1
ATOM 809 O O . ALA A 1 102 ? 2.248 -1.294 -13.900 1.00 92.50 102 ALA A O 1
ATOM 810 N N . ILE A 1 103 ? 3.439 -2.102 -15.628 1.00 93.75 103 ILE A N 1
ATOM 811 C CA . ILE A 1 103 ? 3.378 -3.506 -15.198 1.00 93.75 103 ILE A CA 1
ATOM 812 C C . ILE A 1 103 ? 4.045 -3.664 -13.828 1.00 93.75 103 ILE A C 1
ATOM 814 O O . ILE A 1 103 ? 3.470 -4.281 -12.935 1.00 93.75 103 ILE A O 1
ATOM 818 N N . GLY A 1 104 ? 5.225 -3.076 -13.624 1.00 94.75 104 GLY A N 1
ATOM 819 C CA . GLY A 1 104 ? 5.885 -3.090 -12.321 1.00 94.75 104 GLY A CA 1
ATOM 820 C C . GLY A 1 104 ? 5.021 -2.507 -11.206 1.00 94.75 104 GLY A C 1
ATOM 821 O O . GLY A 1 104 ? 4.932 -3.113 -10.143 1.00 94.75 104 GLY A O 1
ATOM 822 N N . ALA A 1 105 ? 4.360 -1.374 -11.450 1.00 94.44 105 ALA A N 1
ATOM 823 C CA . ALA A 1 105 ? 3.515 -0.698 -10.470 1.00 94.44 105 ALA A CA 1
ATOM 824 C C . ALA A 1 105 ? 2.291 -1.548 -10.103 1.00 94.44 105 ALA A C 1
ATOM 826 O O . ALA A 1 105 ? 1.984 -1.714 -8.925 1.00 94.44 105 ALA A O 1
ATOM 827 N N . ILE A 1 106 ? 1.633 -2.135 -11.109 1.00 93.88 106 ILE A N 1
ATOM 828 C CA . ILE A 1 106 ? 0.475 -3.017 -10.920 1.00 93.88 106 ILE A CA 1
ATOM 829 C C . ILE A 1 106 ? 0.863 -4.249 -10.094 1.00 93.88 106 ILE A C 1
ATOM 831 O O . ILE A 1 106 ? 0.168 -4.599 -9.148 1.00 93.88 106 ILE A O 1
ATOM 835 N N . PHE A 1 107 ? 1.984 -4.896 -10.422 1.00 94.25 107 PHE A N 1
ATOM 836 C CA . PHE A 1 107 ? 2.412 -6.125 -9.747 1.00 94.25 107 PHE A CA 1
ATOM 837 C C . PHE A 1 107 ? 3.095 -5.882 -8.391 1.00 94.25 107 PHE A C 1
ATOM 839 O O . PHE A 1 107 ? 3.210 -6.812 -7.595 1.00 94.25 107 PHE A O 1
ATOM 846 N N . ALA A 1 108 ? 3.566 -4.663 -8.117 1.00 95.06 108 ALA A N 1
ATOM 847 C CA . ALA A 1 108 ? 4.153 -4.300 -6.828 1.00 95.06 108 ALA A CA 1
ATOM 848 C C . ALA A 1 108 ? 3.103 -4.065 -5.729 1.00 95.06 108 ALA A C 1
ATOM 850 O O . ALA A 1 108 ? 3.454 -4.142 -4.551 1.00 95.06 108 ALA A O 1
ATOM 851 N N . ALA A 1 109 ? 1.844 -3.787 -6.092 1.00 91.44 109 ALA A N 1
ATOM 852 C CA . ALA A 1 109 ? 0.736 -3.769 -5.142 1.00 91.44 109 ALA A CA 1
ATOM 853 C C . ALA A 1 109 ? 0.441 -5.207 -4.688 1.00 91.44 109 ALA A C 1
ATOM 855 O O . ALA A 1 109 ? 0.007 -6.042 -5.484 1.00 91.44 109 ALA A O 1
ATOM 856 N N . THR A 1 110 ? 0.734 -5.525 -3.425 1.00 87.56 110 THR A N 1
ATOM 857 C CA . THR A 1 110 ? 0.545 -6.883 -2.896 1.00 87.56 110 THR A CA 1
ATOM 858 C C . THR A 1 110 ? -0.693 -6.958 -2.016 1.00 87.56 110 THR A C 1
ATOM 860 O O . THR A 1 110 ? -0.871 -6.147 -1.106 1.00 87.56 110 THR A O 1
ATOM 863 N N . ASP A 1 111 ? -1.535 -7.968 -2.257 1.00 83.44 111 ASP A N 1
ATOM 864 C CA . ASP A 1 111 ? -2.728 -8.195 -1.446 1.00 83.44 111 ASP A CA 1
ATOM 865 C C . ASP A 1 111 ? -2.363 -8.805 -0.082 1.00 83.44 111 ASP A C 1
ATOM 867 O O . ASP A 1 111 ? -1.987 -9.975 0.051 1.00 83.44 111 ASP A O 1
ATOM 871 N N . SER A 1 112 ? -2.506 -7.991 0.961 1.00 83.94 112 SER A N 1
ATOM 872 C CA . SER A 1 112 ? -2.261 -8.387 2.348 1.00 83.94 112 SER A CA 1
ATOM 873 C C . SER A 1 112 ? -3.428 -9.163 2.974 1.00 83.94 112 SER A C 1
ATOM 875 O O . SER A 1 112 ? -3.238 -9.810 4.009 1.00 83.94 112 SER A O 1
ATOM 877 N N . VAL A 1 113 ? -4.624 -9.163 2.369 1.00 81.50 113 VAL A N 1
ATOM 878 C CA . VAL A 1 113 ? -5.851 -9.704 2.976 1.00 81.50 113 VAL A CA 1
ATOM 879 C C . VAL A 1 113 ? -5.730 -11.195 3.268 1.00 81.50 113 VAL A C 1
ATOM 881 O O . VAL A 1 113 ? -6.055 -11.633 4.373 1.00 81.50 113 VAL A O 1
ATOM 884 N N . CYS A 1 114 ? -5.221 -11.978 2.316 1.00 82.44 114 CYS A N 1
ATOM 885 C CA . CYS A 1 114 ? -4.998 -13.413 2.502 1.00 82.44 114 CYS A CA 1
ATOM 886 C C . CYS A 1 114 ? -4.048 -13.687 3.681 1.00 82.44 114 CYS A C 1
ATOM 888 O O . CYS A 1 114 ? -4.328 -14.512 4.553 1.00 82.44 114 CYS A O 1
ATOM 890 N N . THR A 1 115 ? -2.956 -12.926 3.768 1.00 86.44 115 THR A N 1
ATOM 891 C CA . THR A 1 115 ? -1.970 -13.052 4.847 1.00 86.44 115 THR A CA 1
ATOM 892 C C . THR A 1 115 ? -2.577 -12.696 6.206 1.00 86.44 115 THR A C 1
ATOM 894 O O . THR A 1 115 ? -2.369 -13.411 7.188 1.00 86.44 115 THR A O 1
ATOM 897 N N . LEU A 1 116 ? -3.390 -11.638 6.272 1.00 87.50 116 LEU A N 1
ATOM 898 C CA . LEU A 1 116 ? -4.064 -11.213 7.503 1.00 87.50 116 LEU A CA 1
ATOM 899 C C . LEU A 1 116 ? -5.076 -12.238 8.022 1.00 87.50 116 LEU A C 1
ATOM 901 O O . LEU A 1 116 ? -5.281 -12.320 9.229 1.00 87.50 116 LEU A O 1
ATOM 905 N N . GLN A 1 117 ? -5.679 -13.045 7.145 1.00 83.19 117 GLN A N 1
ATOM 906 C CA . GLN A 1 117 ? -6.595 -14.117 7.555 1.00 83.19 117 GLN A CA 1
ATOM 907 C C . GLN A 1 117 ? -5.882 -15.288 8.243 1.00 83.19 117 GLN A C 1
ATOM 909 O O . GLN A 1 117 ? -6.511 -16.050 8.981 1.00 83.19 117 GLN A O 1
ATOM 914 N N . VAL A 1 118 ? -4.580 -15.453 7.999 1.00 85.25 118 VAL A N 1
ATOM 915 C CA . VAL A 1 118 ? -3.766 -16.517 8.602 1.00 85.25 118 VAL A CA 1
ATOM 916 C C . VAL A 1 118 ? -3.056 -16.031 9.866 1.00 85.25 118 VAL A C 1
ATOM 918 O O . VAL A 1 118 ? -2.830 -16.821 10.783 1.00 85.25 118 VAL A O 1
ATOM 921 N N . LEU A 1 119 ? -2.716 -14.743 9.938 1.00 87.44 119 LEU A N 1
ATOM 922 C CA . LEU A 1 119 ? -2.016 -14.164 11.080 1.00 87.44 119 LEU A CA 1
ATOM 923 C C . LEU A 1 119 ? -2.930 -13.981 12.298 1.00 87.44 119 LEU A C 1
ATOM 925 O O . LEU A 1 119 ? -3.993 -13.371 12.228 1.00 87.44 119 LEU A O 1
ATOM 929 N N . SER A 1 120 ? -2.450 -14.432 13.458 1.00 86.88 120 SER A N 1
ATOM 930 C CA . SER A 1 120 ? -3.091 -14.163 14.747 1.00 86.88 120 SER A CA 1
ATOM 931 C C . SER A 1 120 ? -2.589 -12.845 15.336 1.00 86.88 120 SER A C 1
ATOM 933 O O . SER A 1 120 ? -1.385 -12.638 15.520 1.00 86.88 120 SER A O 1
ATOM 935 N N . GLN A 1 121 ? -3.520 -11.958 15.687 1.00 84.00 121 GLN A N 1
ATOM 936 C CA . GLN A 1 121 ? -3.219 -10.680 16.340 1.00 84.00 121 GLN A CA 1
ATOM 937 C C . GLN A 1 121 ? -2.759 -10.826 17.793 1.00 84.00 121 GLN A C 1
ATOM 939 O O . GLN A 1 121 ? -2.120 -9.921 18.342 1.00 84.00 121 GLN A O 1
ATOM 944 N N . ASP A 1 122 ? -3.096 -11.938 18.439 1.00 88.19 122 ASP A N 1
ATOM 945 C CA . ASP A 1 122 ? -2.710 -12.191 19.822 1.00 88.19 122 ASP A CA 1
ATOM 946 C C . ASP A 1 122 ? -1.335 -12.821 19.923 1.00 88.19 122 ASP A C 1
ATOM 948 O O . ASP A 1 122 ? -0.532 -12.384 20.747 1.00 88.19 122 ASP A O 1
ATOM 952 N N . GLU A 1 123 ? -1.023 -13.737 19.013 1.00 90.19 123 GLU A N 1
ATOM 953 C CA . GLU A 1 123 ? 0.287 -14.381 18.951 1.00 90.19 123 GLU A CA 1
ATOM 954 C C . GLU A 1 123 ? 1.331 -13.480 18.277 1.00 90.19 123 GLU A C 1
ATOM 956 O O . GLU A 1 123 ? 2.467 -13.386 18.739 1.00 90.19 123 GLU A O 1
ATOM 961 N N . THR A 1 124 ? 0.954 -12.769 17.204 1.00 91.69 124 THR A N 1
ATOM 962 C CA . THR A 1 124 ? 1.890 -12.001 16.358 1.00 91.69 124 THR A CA 1
ATOM 963 C C . THR A 1 124 ? 1.441 -10.553 16.091 1.00 91.69 124 THR A C 1
ATOM 965 O O . THR A 1 124 ? 1.360 -10.108 14.943 1.00 91.69 124 THR A O 1
ATOM 968 N N . PRO A 1 125 ? 1.201 -9.737 17.138 1.00 91.06 125 PRO A N 1
ATOM 969 C CA . PRO A 1 125 ? 0.633 -8.393 16.992 1.00 91.06 125 PRO A CA 1
ATOM 970 C C . PRO A 1 125 ? 1.495 -7.422 16.179 1.00 91.06 125 PRO A C 1
ATOM 972 O O . PRO A 1 125 ? 0.965 -6.522 15.525 1.00 91.06 125 PRO A O 1
ATOM 975 N N . LEU A 1 126 ? 2.824 -7.572 16.236 1.00 92.12 126 LEU A N 1
ATOM 976 C CA . LEU A 1 126 ? 3.747 -6.761 15.444 1.00 92.12 126 LEU A CA 1
ATOM 977 C C . LEU A 1 126 ? 3.596 -7.077 13.956 1.00 92.12 126 LEU A C 1
ATOM 979 O O . LEU A 1 126 ? 3.342 -6.163 13.181 1.00 92.12 126 LEU A O 1
ATOM 983 N N . LEU A 1 127 ? 3.720 -8.353 13.582 1.00 92.69 127 LEU A N 1
ATOM 984 C CA . LEU A 1 127 ? 3.668 -8.782 12.186 1.00 92.69 127 LEU A CA 1
ATOM 985 C C . LEU A 1 127 ? 2.309 -8.465 11.565 1.00 92.69 127 LEU A C 1
ATOM 987 O O . LEU A 1 127 ? 2.263 -7.905 10.477 1.00 92.69 127 LEU A O 1
ATOM 991 N N . TYR A 1 128 ? 1.221 -8.712 12.299 1.00 93.00 128 TYR A N 1
ATOM 992 C CA . TYR A 1 128 ? -0.117 -8.335 11.854 1.00 93.00 128 TYR A CA 1
ATOM 993 C C . TYR A 1 128 ? -0.220 -6.829 11.566 1.00 93.00 128 TYR A C 1
ATOM 995 O O . TYR A 1 128 ? -0.726 -6.430 10.523 1.00 93.00 128 TYR A O 1
ATOM 1003 N N . SER A 1 129 ? 0.285 -5.980 12.472 1.00 93.19 129 SER A N 1
ATOM 1004 C CA . SER A 1 129 ? 0.239 -4.520 12.287 1.00 93.19 129 SER A CA 1
ATOM 1005 C C . SER A 1 129 ? 1.089 -4.061 11.100 1.00 93.19 129 SER A C 1
ATOM 1007 O O . SER A 1 129 ? 0.686 -3.139 10.396 1.00 93.19 129 SER A O 1
ATOM 1009 N N . LEU A 1 130 ? 2.255 -4.688 10.895 1.00 93.81 130 LEU A N 1
ATOM 1010 C CA . LEU A 1 130 ? 3.142 -4.381 9.776 1.00 93.81 130 LEU A CA 1
ATOM 1011 C C . LEU A 1 130 ? 2.496 -4.755 8.442 1.00 93.81 130 LEU A C 1
ATOM 1013 O O . LEU A 1 130 ? 2.397 -3.887 7.590 1.00 93.81 130 LEU A O 1
ATOM 1017 N N . VAL A 1 131 ? 2.001 -5.988 8.297 1.00 93.38 131 VAL A N 1
ATOM 1018 C CA . VAL A 1 131 ? 1.365 -6.484 7.063 1.00 93.38 131 VAL A CA 1
ATOM 1019 C C . VAL A 1 131 ? 0.091 -5.704 6.733 1.00 93.38 131 VAL A C 1
ATOM 1021 O O . VAL A 1 131 ? -0.117 -5.325 5.588 1.00 93.38 131 VAL A O 1
ATOM 1024 N N . PHE A 1 132 ? -0.743 -5.404 7.736 1.00 91.94 132 PHE A N 1
ATOM 1025 C CA . PHE A 1 132 ? -1.958 -4.611 7.527 1.00 91.94 132 PHE A CA 1
ATOM 1026 C C . PHE A 1 132 ? -1.642 -3.198 7.031 1.00 91.94 132 PHE A C 1
ATOM 1028 O O . PHE A 1 132 ? -2.281 -2.697 6.110 1.00 91.94 132 PHE A O 1
ATOM 1035 N N . GLY A 1 133 ? -0.671 -2.540 7.667 1.00 92.31 133 GLY A N 1
ATOM 1036 C CA . GLY A 1 133 ? -0.301 -1.180 7.305 1.00 92.31 133 GLY A CA 1
ATOM 1037 C C . GLY A 1 133 ? 0.442 -1.104 5.975 1.00 92.31 133 GLY A C 1
ATOM 1038 O O . GLY A 1 133 ? 0.158 -0.219 5.176 1.00 92.31 133 GLY A O 1
ATOM 1039 N N . GLU A 1 134 ? 1.390 -2.015 5.751 1.00 93.88 134 GLU A N 1
ATOM 1040 C CA . GLU A 1 134 ? 2.183 -2.086 4.525 1.00 93.88 134 GLU A CA 1
ATOM 1041 C C . GLU A 1 134 ? 1.275 -2.306 3.320 1.00 93.88 134 GLU A C 1
ATOM 1043 O O . GLU A 1 134 ? 1.389 -1.532 2.380 1.00 93.88 134 GLU A O 1
ATOM 1048 N N . GLY A 1 135 ? 0.306 -3.226 3.405 1.00 92.19 135 GLY A N 1
ATOM 1049 C CA . GLY A 1 135 ? -0.676 -3.459 2.345 1.00 92.19 135 GLY A CA 1
ATOM 1050 C C . GLY A 1 135 ? -1.398 -2.183 1.903 1.00 92.19 135 GLY A C 1
ATOM 1051 O O . GLY A 1 135 ? -1.379 -1.823 0.732 1.00 92.19 135 GLY A O 1
ATOM 1052 N N . GLY A 1 136 ? -1.967 -1.435 2.854 1.00 89.50 136 GLY A N 1
ATOM 1053 C CA . GLY A 1 136 ? -2.686 -0.200 2.526 1.00 89.50 136 GLY A CA 1
ATOM 1054 C C . GLY A 1 136 ? -1.789 0.924 1.990 1.00 89.50 136 GLY A C 1
ATOM 1055 O O . GLY A 1 136 ? -2.217 1.712 1.147 1.00 89.50 136 GLY A O 1
ATOM 1056 N N . VAL A 1 137 ? -0.546 1.025 2.473 1.00 92.38 137 VAL A N 1
ATOM 1057 C CA . VAL A 1 137 ? 0.415 2.018 1.965 1.00 92.38 137 VAL A CA 1
ATOM 1058 C C . VAL A 1 137 ? 0.926 1.613 0.578 1.00 92.38 137 VAL A C 1
ATOM 1060 O O . VAL A 1 137 ? 1.048 2.494 -0.274 1.00 92.38 137 VAL A O 1
ATOM 1063 N N . ASN A 1 138 ? 1.150 0.317 0.329 1.00 94.69 138 ASN A N 1
ATOM 1064 C CA . ASN A 1 138 ? 1.591 -0.194 -0.967 1.00 94.69 138 ASN A CA 1
ATOM 1065 C C . ASN A 1 138 ? 0.568 0.102 -2.063 1.00 94.69 138 ASN A C 1
ATOM 1067 O O . ASN A 1 138 ? 0.961 0.615 -3.109 1.00 94.69 138 ASN A O 1
ATOM 1071 N N . ASP A 1 139 ? -0.726 -0.089 -1.787 1.00 91.50 139 ASP A N 1
ATOM 1072 C CA . ASP A 1 139 ? -1.787 0.167 -2.762 1.00 91.50 139 ASP A CA 1
ATOM 1073 C C . ASP A 1 139 ? -1.785 1.644 -3.168 1.00 91.50 139 ASP A C 1
ATOM 1075 O O . ASP A 1 139 ? -1.795 1.994 -4.351 1.00 91.50 139 ASP A O 1
ATOM 1079 N N . ALA A 1 140 ? -1.688 2.538 -2.178 1.00 90.50 140 ALA A N 1
ATOM 1080 C CA . ALA A 1 140 ? -1.608 3.972 -2.421 1.00 90.50 140 ALA A CA 1
ATOM 1081 C C . ALA A 1 140 ? -0.341 4.354 -3.204 1.00 90.50 140 ALA A C 1
ATOM 1083 O O . ALA A 1 140 ? -0.411 5.153 -4.140 1.00 90.50 140 ALA A O 1
ATOM 1084 N N . THR A 1 141 ? 0.821 3.797 -2.848 1.00 93.62 141 THR A N 1
ATOM 1085 C CA . THR A 1 141 ? 2.085 4.060 -3.548 1.00 93.62 141 THR A CA 1
ATOM 1086 C C . THR A 1 141 ? 2.035 3.577 -4.997 1.00 93.62 141 THR A C 1
ATOM 1088 O O . THR A 1 141 ? 2.391 4.346 -5.890 1.00 93.62 141 THR A O 1
ATOM 1091 N N . SER A 1 142 ? 1.544 2.364 -5.250 1.00 93.88 142 SER A N 1
ATOM 1092 C CA . SER A 1 142 ? 1.421 1.793 -6.593 1.00 93.88 142 SER A CA 1
ATOM 1093 C C . SER A 1 142 ? 0.467 2.591 -7.479 1.00 93.88 142 SER A C 1
ATOM 1095 O O . SER A 1 142 ? 0.824 2.909 -8.610 1.00 93.88 142 SER A O 1
ATOM 1097 N N . VAL A 1 143 ? -0.702 3.004 -6.970 1.00 91.62 143 VAL A N 1
ATOM 1098 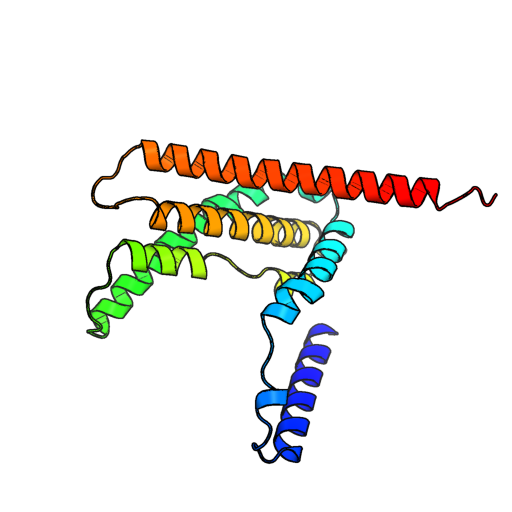C CA . VAL A 1 143 ? -1.656 3.848 -7.719 1.00 91.62 143 VAL A CA 1
ATOM 1099 C C . VAL A 1 143 ? -1.046 5.201 -8.079 1.00 91.62 143 VAL A C 1
ATOM 1101 O O . VAL A 1 143 ? -1.187 5.672 -9.209 1.00 91.62 143 VAL A O 1
ATOM 1104 N N . VAL A 1 144 ? -0.355 5.846 -7.138 1.00 91.19 144 VAL A N 1
ATOM 1105 C CA . VAL A 1 144 ? 0.285 7.142 -7.400 1.00 91.19 144 VAL A CA 1
ATOM 1106 C C . VAL A 1 144 ? 1.421 6.988 -8.403 1.00 91.19 144 VAL A C 1
ATOM 1108 O O . VAL A 1 144 ? 1.586 7.847 -9.267 1.00 91.19 144 VAL A O 1
ATOM 1111 N N . PHE A 1 145 ? 2.180 5.893 -8.322 1.00 91.50 145 PHE A N 1
ATOM 1112 C CA . PHE A 1 145 ? 3.295 5.643 -9.230 1.00 91.50 145 PHE A CA 1
ATOM 1113 C C . PHE A 1 145 ? 2.792 5.352 -10.638 1.00 91.50 145 PHE A C 1
ATOM 1115 O O . PHE A 1 145 ? 3.260 5.965 -11.591 1.00 91.50 145 PHE A O 1
ATOM 1122 N N . PHE A 1 146 ? 1.763 4.516 -10.756 1.00 91.75 146 PHE A N 1
ATOM 1123 C CA . PHE A 1 146 ? 1.075 4.244 -12.010 1.00 91.75 146 PHE A CA 1
ATOM 1124 C C . PHE A 1 146 ? 0.534 5.528 -12.653 1.00 91.75 146 PHE A C 1
ATOM 1126 O O . PHE A 1 146 ? 0.806 5.801 -13.819 1.00 91.75 146 PHE A O 1
ATOM 1133 N N . ASN A 1 147 ? -0.162 6.372 -11.886 1.00 88.31 147 ASN A N 1
ATOM 1134 C CA . ASN A 1 147 ? -0.660 7.650 -12.395 1.00 88.31 147 ASN A CA 1
ATOM 1135 C C . ASN A 1 147 ? 0.475 8.595 -12.804 1.00 88.31 147 ASN A C 1
ATOM 1137 O O . ASN A 1 147 ? 0.364 9.265 -13.829 1.00 88.31 147 ASN A O 1
ATOM 1141 N N . ALA A 1 148 ? 1.576 8.633 -12.047 1.00 87.06 148 ALA A N 1
ATOM 1142 C CA . ALA A 1 148 ? 2.750 9.414 -12.416 1.00 87.06 148 ALA A CA 1
ATOM 1143 C C . ALA A 1 148 ? 3.310 8.949 -13.767 1.00 87.06 148 ALA A C 1
ATOM 1145 O O . ALA A 1 148 ? 3.558 9.796 -14.626 1.00 87.06 148 ALA A O 1
ATOM 1146 N N . ILE A 1 149 ? 3.407 7.631 -13.985 1.00 87.12 149 ILE A N 1
ATOM 1147 C CA . ILE A 1 149 ? 3.856 7.044 -15.253 1.00 87.12 149 ILE A CA 1
ATOM 1148 C C . ILE A 1 149 ? 2.952 7.462 -16.414 1.00 87.12 149 ILE A C 1
ATOM 1150 O O . ILE A 1 149 ? 3.448 7.948 -17.422 1.00 87.12 149 ILE A O 1
ATOM 1154 N N . GLN A 1 150 ? 1.633 7.352 -16.247 1.00 84.38 150 GLN A N 1
ATOM 1155 C CA . GLN A 1 150 ? 0.666 7.705 -17.294 1.00 84.38 150 GLN A CA 1
ATOM 1156 C C . GLN A 1 150 ? 0.616 9.210 -17.596 1.00 84.38 150 GLN A C 1
ATOM 1158 O O . GLN A 1 150 ? 0.260 9.609 -18.700 1.00 84.38 150 GLN A O 1
ATOM 1163 N N . SER A 1 151 ? 0.928 10.052 -16.607 1.00 77.75 151 SER A N 1
ATOM 1164 C CA . SER A 1 151 ? 0.870 11.515 -16.734 1.00 77.75 151 SER A CA 1
ATOM 1165 C C . SER A 1 151 ? 2.148 12.161 -17.273 1.00 77.75 151 SER A C 1
ATOM 1167 O O . SER A 1 151 ? 2.125 13.349 -17.592 1.00 77.75 151 SER A O 1
ATOM 1169 N N . SER A 1 152 ? 3.261 11.423 -17.336 1.00 68.06 152 SER A N 1
ATOM 1170 C CA . SER A 1 152 ? 4.557 11.965 -17.745 1.00 68.06 152 SER A CA 1
ATOM 1171 C C . SER A 1 152 ? 5.004 11.393 -19.085 1.00 68.06 152 SER A C 1
ATOM 1173 O O . SER A 1 152 ? 5.100 10.182 -19.264 1.00 68.06 152 SER A O 1
ATOM 1175 N N . ASP A 1 153 ? 5.338 12.283 -20.022 1.00 64.81 153 ASP A N 1
ATOM 1176 C CA . ASP A 1 153 ? 6.122 11.911 -21.196 1.00 64.81 153 ASP A CA 1
ATOM 1177 C C . ASP A 1 153 ? 7.540 11.576 -20.714 1.00 64.81 153 ASP A C 1
ATOM 1179 O O . ASP A 1 153 ? 8.354 12.455 -20.426 1.00 64.81 153 ASP A O 1
ATOM 1183 N N . MET A 1 154 ? 7.835 10.279 -20.593 1.00 60.75 154 MET A N 1
ATOM 1184 C CA . MET A 1 154 ? 9.095 9.734 -20.056 1.00 60.75 154 MET A CA 1
ATOM 1185 C C . MET A 1 154 ? 10.340 10.043 -20.911 1.00 60.75 154 MET A C 1
ATOM 1187 O O . MET A 1 154 ? 11.406 9.465 -20.703 1.00 60.75 154 MET A O 1
ATOM 1191 N N . THR A 1 155 ? 10.241 10.955 -21.879 1.00 58.66 155 THR A N 1
ATOM 1192 C CA . THR A 1 155 ? 11.353 11.396 -22.728 1.00 58.66 155 THR A CA 1
ATOM 1193 C C . THR A 1 155 ? 12.358 12.271 -21.978 1.00 58.66 155 THR A C 1
ATOM 1195 O O . THR A 1 155 ? 13.508 12.369 -22.406 1.00 58.66 155 THR A O 1
ATOM 1198 N N . THR A 1 156 ? 11.969 12.872 -20.847 1.00 58.34 156 THR A N 1
ATOM 1199 C CA . THR A 1 156 ? 12.839 13.751 -20.049 1.00 58.34 156 THR A CA 1
ATOM 1200 C C . THR A 1 156 ? 12.651 13.483 -18.559 1.00 58.34 156 THR A C 1
ATOM 1202 O O . THR A 1 156 ? 11.547 13.593 -18.032 1.00 58.34 156 THR A O 1
ATOM 1205 N N . ILE A 1 157 ? 13.735 13.130 -17.857 1.00 59.94 157 ILE A N 1
ATOM 1206 C CA . ILE A 1 157 ? 13.713 12.970 -16.397 1.00 59.94 157 ILE A CA 1
ATOM 1207 C C . ILE A 1 157 ? 13.728 14.365 -15.772 1.00 59.94 157 ILE A C 1
ATOM 1209 O O . ILE A 1 157 ? 14.790 14.908 -15.464 1.00 59.94 157 ILE A O 1
ATOM 1213 N N . ASP A 1 158 ? 12.543 14.942 -15.597 1.00 69.44 158 ASP A N 1
ATOM 1214 C CA . ASP A 1 158 ? 12.394 16.214 -14.906 1.00 69.44 158 ASP A CA 1
ATOM 1215 C C . ASP A 1 158 ? 12.215 16.002 -13.390 1.00 69.44 158 ASP A C 1
ATOM 1217 O O . ASP A 1 158 ? 11.380 15.201 -12.953 1.00 69.44 158 ASP A O 1
ATOM 1221 N N . PRO A 1 159 ? 12.935 16.756 -12.536 1.00 72.44 159 PRO A N 1
ATOM 1222 C CA . PRO A 1 159 ? 12.783 16.683 -11.078 1.00 72.44 159 PRO A CA 1
ATOM 1223 C C . PRO A 1 159 ? 11.375 17.082 -10.598 1.00 72.44 159 PRO A C 1
ATOM 1225 O O . PRO A 1 159 ? 10.981 16.761 -9.474 1.00 72.44 159 PRO A O 1
ATOM 1228 N N . THR A 1 160 ? 10.591 17.740 -11.453 1.00 74.81 160 THR A N 1
ATOM 1229 C CA . THR A 1 160 ? 9.176 18.057 -11.226 1.00 74.81 160 THR A CA 1
ATOM 1230 C C . THR A 1 160 ? 8.312 16.800 -11.095 1.00 74.81 160 THR A C 1
ATOM 1232 O O . THR A 1 160 ? 7.359 16.816 -10.319 1.00 74.81 160 THR A O 1
ATOM 1235 N N . ILE A 1 161 ? 8.671 15.694 -11.759 1.00 74.62 161 ILE A N 1
ATOM 1236 C CA . ILE A 1 161 ? 7.937 14.419 -11.706 1.00 74.62 161 ILE A CA 1
ATOM 1237 C C . ILE A 1 161 ? 8.007 13.820 -10.298 1.00 74.62 161 ILE A C 1
ATOM 1239 O O . ILE A 1 161 ? 6.991 13.404 -9.745 1.00 74.62 161 ILE A O 1
ATOM 1243 N N . SER A 1 162 ? 9.189 13.845 -9.673 1.00 78.19 162 SER A N 1
ATOM 1244 C CA . SER A 1 162 ? 9.378 13.362 -8.297 1.00 78.19 162 SER A CA 1
ATOM 1245 C C . SER A 1 162 ? 8.582 14.196 -7.285 1.00 78.19 162 SER A C 1
ATOM 1247 O O . SER A 1 162 ? 7.907 13.652 -6.410 1.00 78.19 162 SER A O 1
ATOM 1249 N N . LEU A 1 163 ? 8.573 15.526 -7.445 1.00 82.56 163 LEU A N 1
ATOM 1250 C CA . LEU A 1 163 ? 7.755 16.416 -6.614 1.00 82.56 163 LEU A CA 1
ATOM 1251 C C . LEU A 1 163 ? 6.252 16.186 -6.816 1.00 82.56 163 LEU A C 1
ATOM 1253 O O . LEU A 1 163 ? 5.508 16.159 -5.837 1.00 82.56 163 LEU A O 1
ATOM 1257 N N . HIS A 1 164 ? 5.805 15.990 -8.058 1.00 82.25 164 HIS A N 1
ATOM 1258 C CA . HIS A 1 164 ? 4.409 15.689 -8.370 1.00 82.25 164 HIS A CA 1
ATOM 1259 C C . HIS A 1 164 ? 3.973 14.339 -7.788 1.00 82.25 164 HIS A C 1
ATOM 1261 O O . HIS A 1 164 ? 2.884 14.237 -7.222 1.00 82.25 164 HIS A O 1
ATOM 1267 N N . PHE A 1 165 ? 4.836 13.323 -7.863 1.00 83.25 165 PHE A N 1
ATOM 1268 C CA . PHE A 1 165 ? 4.618 12.014 -7.252 1.00 83.25 165 PHE A CA 1
ATOM 1269 C C . PHE A 1 165 ? 4.455 12.126 -5.729 1.00 83.25 165 PHE A C 1
ATOM 1271 O O . PHE A 1 165 ? 3.447 11.681 -5.181 1.00 83.25 165 PHE A O 1
ATOM 1278 N N . ILE A 1 166 ? 5.392 12.793 -5.044 1.00 84.25 166 ILE A N 1
ATOM 1279 C CA . ILE A 1 166 ? 5.318 13.016 -3.591 1.00 84.25 166 ILE A CA 1
ATOM 1280 C C . ILE A 1 166 ? 4.058 13.813 -3.229 1.00 84.25 166 ILE A C 1
ATOM 1282 O O .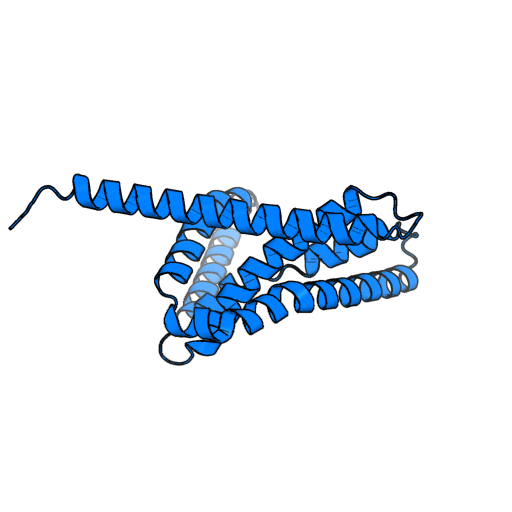 ILE A 1 166 ? 3.350 13.455 -2.288 1.00 84.25 166 ILE A O 1
ATOM 1286 N N . GLY A 1 167 ? 3.750 14.871 -3.983 1.00 87.12 167 GLY A N 1
ATOM 1287 C CA . GLY A 1 167 ? 2.563 15.698 -3.772 1.00 87.12 167 GLY A CA 1
ATOM 1288 C C . GLY A 1 167 ? 1.262 14.913 -3.932 1.00 87.12 167 GLY A C 1
ATOM 1289 O O . GLY A 1 167 ? 0.390 14.995 -3.071 1.00 87.12 167 GLY A O 1
ATOM 1290 N N . SER A 1 168 ? 1.158 14.098 -4.982 1.00 86.94 168 SER A N 1
ATOM 1291 C CA . SER A 1 168 ? -0.002 13.241 -5.247 1.00 86.94 168 SER A CA 1
ATOM 1292 C C . SER A 1 168 ? -0.167 12.168 -4.174 1.00 86.94 168 SER A C 1
ATOM 1294 O O . SER A 1 168 ? -1.281 11.937 -3.706 1.00 86.94 168 SER A O 1
ATOM 1296 N N . PHE A 1 169 ? 0.937 11.561 -3.727 1.00 86.56 169 PHE A N 1
ATOM 1297 C CA . PHE A 1 169 ? 0.923 10.588 -2.639 1.00 86.56 169 PHE A CA 1
ATOM 1298 C C . PHE A 1 169 ? 0.441 11.213 -1.331 1.00 86.56 169 PHE A C 1
ATOM 1300 O O . PHE A 1 169 ? -0.480 10.694 -0.704 1.00 86.56 169 PHE A O 1
ATOM 1307 N N . LEU A 1 170 ? 1.007 12.359 -0.941 1.00 89.31 170 LEU A N 1
ATOM 1308 C CA . LEU A 1 170 ? 0.580 13.077 0.259 1.00 89.31 170 LEU A CA 1
ATOM 1309 C C . LEU A 1 170 ? -0.879 13.530 0.157 1.00 89.31 170 LEU A C 1
ATOM 1311 O O . LEU A 1 170 ? -1.612 13.412 1.135 1.00 89.31 170 LEU A O 1
ATOM 1315 N N . TYR A 1 171 ? -1.316 14.005 -1.012 1.00 90.81 171 TYR A N 1
ATOM 1316 C CA . TYR A 1 171 ? -2.702 14.394 -1.251 1.00 90.81 171 TYR A CA 1
ATOM 1317 C C . TYR A 1 171 ? -3.658 13.212 -1.062 1.00 90.81 171 TYR A C 1
ATOM 1319 O O . TYR A 1 171 ? -4.573 13.303 -0.246 1.00 90.81 171 TYR A O 1
ATOM 1327 N N . LEU A 1 172 ? -3.423 12.091 -1.751 1.00 88.12 172 LEU A N 1
ATOM 1328 C CA . LEU A 1 172 ? -4.257 10.891 -1.646 1.00 88.12 172 LEU A CA 1
ATOM 1329 C C . LEU A 1 172 ? -4.253 10.321 -0.226 1.00 88.12 172 LEU A C 1
ATOM 1331 O O . LEU A 1 172 ? -5.318 10.000 0.304 1.00 88.12 172 LEU A O 1
ATOM 1335 N N . PHE A 1 173 ? -3.088 10.254 0.419 1.00 86.81 173 PHE A N 1
ATOM 1336 C CA . PHE A 1 173 ? -2.952 9.761 1.787 1.00 86.81 173 PHE A CA 1
ATOM 1337 C C . PHE A 1 173 ? -3.708 10.640 2.794 1.00 86.81 173 PHE A C 1
ATOM 1339 O O . PHE A 1 173 ? -4.504 10.134 3.589 1.00 86.81 173 PHE A O 1
ATOM 1346 N N . LEU A 1 174 ? -3.506 11.962 2.755 1.00 90.62 174 LEU A N 1
ATOM 1347 C CA . LEU A 1 174 ? -4.151 12.898 3.679 1.00 90.62 174 LEU A CA 1
ATOM 1348 C C . LEU A 1 174 ? -5.655 13.009 3.421 1.00 90.62 174 LEU A C 1
ATOM 1350 O O . LEU A 1 174 ? -6.426 12.984 4.379 1.00 90.62 174 LEU A O 1
ATOM 1354 N N . ALA A 1 175 ? -6.086 13.090 2.158 1.00 92.81 175 ALA A N 1
ATOM 1355 C CA . ALA A 1 175 ? -7.500 13.159 1.802 1.00 92.81 175 ALA A CA 1
ATOM 1356 C C . ALA A 1 175 ? -8.248 11.891 2.237 1.00 92.81 175 ALA A C 1
ATOM 1358 O O . ALA A 1 175 ? -9.295 11.988 2.880 1.00 92.81 175 ALA A O 1
ATOM 1359 N N . SER A 1 176 ? -7.680 10.708 1.973 1.00 90.88 176 SER A N 1
ATOM 1360 C CA . SER A 1 176 ? -8.269 9.425 2.381 1.00 90.88 176 SER A CA 1
ATOM 1361 C C . SER A 1 176 ? -8.320 9.284 3.902 1.00 90.88 176 SER A C 1
ATOM 1363 O O . SER A 1 176 ? -9.341 8.877 4.457 1.00 90.88 176 SER A O 1
ATOM 1365 N N . THR A 1 177 ? -7.253 9.692 4.598 1.00 89.81 177 THR A N 1
ATOM 1366 C CA . THR A 1 177 ? -7.209 9.687 6.068 1.00 89.81 177 THR A CA 1
ATOM 1367 C C . THR A 1 177 ? -8.265 10.622 6.654 1.00 89.81 177 THR A C 1
ATOM 1369 O O . THR A 1 177 ? -9.001 10.230 7.560 1.00 89.81 177 THR A O 1
ATOM 1372 N N . LEU A 1 178 ? -8.380 11.845 6.129 1.00 94.62 178 LEU A N 1
ATOM 1373 C CA . LEU A 1 178 ? -9.365 12.824 6.584 1.00 94.62 178 LEU A CA 1
ATOM 1374 C C . LEU A 1 178 ? -10.792 12.312 6.372 1.00 94.62 178 LEU A C 1
ATOM 1376 O O . LEU A 1 178 ? -11.607 12.379 7.291 1.00 94.62 178 LEU A O 1
ATOM 1380 N N . LEU A 1 179 ? -11.083 11.758 5.192 1.00 93.88 179 LEU A N 1
ATOM 1381 C CA . LEU A 1 179 ? -12.386 11.179 4.877 1.00 93.88 179 LEU A CA 1
ATOM 1382 C C . LEU A 1 179 ? -12.724 10.018 5.824 1.00 93.88 179 LEU A C 1
ATOM 1384 O O . LEU A 1 179 ? -13.829 9.970 6.365 1.00 93.88 179 LEU A O 1
ATOM 1388 N N . GLY A 1 180 ? -11.760 9.132 6.095 1.00 91.56 180 GLY A N 1
ATOM 1389 C CA . GLY A 1 180 ? -11.913 8.036 7.051 1.00 91.56 180 GLY A CA 1
ATOM 1390 C C . GLY A 1 180 ? -12.184 8.519 8.480 1.00 91.56 180 GLY A C 1
ATOM 1391 O O . GLY A 1 180 ? -13.087 8.008 9.144 1.00 91.56 180 GLY A O 1
ATOM 1392 N N . VAL A 1 181 ? -11.461 9.545 8.946 1.00 93.38 181 VAL A N 1
ATOM 1393 C CA . VAL A 1 181 ? -11.683 10.161 10.266 1.00 93.38 181 VAL A CA 1
ATOM 1394 C C . VAL A 1 181 ? -13.072 10.790 10.348 1.00 93.38 181 VAL A C 1
ATOM 1396 O O . VAL A 1 181 ? -13.788 10.550 11.320 1.00 93.38 181 VAL A O 1
ATOM 1399 N N . LEU A 1 182 ? -13.486 11.554 9.334 1.00 96.31 182 LEU A N 1
ATOM 1400 C CA . LEU A 1 182 ? -14.808 12.179 9.290 1.00 96.31 182 LEU A CA 1
ATOM 1401 C C . LEU A 1 182 ? -15.924 11.130 9.291 1.00 96.31 182 LEU A C 1
ATOM 1403 O O . LEU A 1 182 ? -16.839 11.221 10.107 1.00 96.31 182 LEU A O 1
ATOM 1407 N N . ALA A 1 183 ? -15.828 10.105 8.442 1.00 93.31 183 ALA A N 1
ATOM 1408 C CA . ALA A 1 183 ? -16.794 9.011 8.402 1.00 93.31 183 ALA A CA 1
ATOM 1409 C C . ALA A 1 183 ? -16.867 8.265 9.746 1.00 93.31 183 ALA A C 1
ATOM 1411 O O . ALA A 1 183 ? -17.958 7.990 10.249 1.00 93.31 183 ALA A O 1
ATOM 1412 N N . GLY A 1 184 ? -15.716 8.004 10.375 1.00 91.69 184 GLY A N 1
ATOM 1413 C CA . GLY A 1 184 ? -15.635 7.386 11.699 1.00 91.69 184 GLY A CA 1
ATOM 1414 C C . GLY A 1 184 ? -16.280 8.235 12.798 1.00 91.69 184 GLY A C 1
ATOM 1415 O O . GLY A 1 184 ? -17.043 7.712 13.610 1.00 91.69 184 GLY A O 1
ATOM 1416 N N . LEU A 1 185 ? -16.032 9.549 12.804 1.00 93.94 185 LEU A N 1
ATOM 1417 C CA . LEU A 1 185 ? -16.636 10.488 13.755 1.00 93.94 185 LEU A CA 1
ATOM 1418 C C . LEU A 1 185 ? -18.148 10.620 13.555 1.00 93.94 185 LEU A C 1
ATOM 1420 O O . LEU A 1 185 ? -18.890 10.619 14.536 1.00 93.94 185 LEU A O 1
ATOM 1424 N N . VAL A 1 186 ? -18.613 10.695 12.306 1.00 95.12 186 VAL A N 1
ATOM 1425 C CA . VAL A 1 186 ? -20.045 10.728 11.975 1.00 95.12 186 VAL A CA 1
ATOM 1426 C C . VAL A 1 186 ? -20.723 9.442 12.437 1.00 95.12 186 VAL A C 1
ATOM 1428 O O . VAL A 1 186 ? -21.754 9.509 13.103 1.00 95.12 186 VAL A O 1
ATOM 1431 N N . SER A 1 187 ? -20.122 8.281 12.170 1.00 90.50 187 SER A N 1
ATOM 1432 C CA . SER A 1 187 ? -20.630 6.989 12.640 1.00 90.50 187 SER A CA 1
ATOM 1433 C C . SER A 1 187 ? -20.692 6.929 14.171 1.00 90.50 187 SER A C 1
ATOM 1435 O O . SER A 1 187 ? -21.736 6.613 14.739 1.00 90.50 187 SER A O 1
ATOM 1437 N N . ALA A 1 188 ? -19.629 7.350 14.865 1.00 91.38 188 ALA A N 1
ATOM 1438 C CA . ALA A 1 188 ? -19.607 7.422 16.326 1.00 91.38 188 ALA A CA 1
ATOM 1439 C C . ALA A 1 188 ? -20.673 8.381 16.888 1.00 91.38 188 ALA A C 1
ATOM 1441 O O . ALA A 1 188 ? -21.320 8.070 17.890 1.00 91.38 188 ALA A O 1
ATOM 1442 N N . TYR A 1 189 ? -20.893 9.529 16.241 1.00 93.25 189 TYR A N 1
ATOM 1443 C CA . TYR A 1 189 ? -21.936 10.483 16.618 1.00 93.25 189 TYR A CA 1
ATOM 1444 C C . TYR A 1 189 ? -23.340 9.902 16.423 1.00 93.25 189 TYR A C 1
ATOM 1446 O O . TYR A 1 189 ? -24.178 10.020 17.317 1.00 93.25 189 TYR A O 1
ATOM 1454 N N . ILE A 1 190 ? -23.592 9.240 15.289 1.00 92.75 190 ILE A N 1
ATOM 1455 C CA . ILE A 1 190 ? -24.860 8.560 15.001 1.00 92.75 190 ILE A CA 1
ATOM 1456 C C . ILE A 1 190 ? -25.117 7.471 16.039 1.00 92.75 190 ILE A C 1
ATOM 1458 O O . ILE A 1 190 ? -26.193 7.456 16.626 1.00 92.75 190 ILE A O 1
ATOM 1462 N N . ILE A 1 191 ? -24.129 6.618 16.330 1.00 90.56 191 ILE A N 1
ATOM 1463 C CA . ILE A 1 191 ? -24.247 5.575 17.356 1.00 90.56 191 ILE A CA 1
ATOM 1464 C C . ILE A 1 191 ? -24.564 6.210 18.709 1.00 90.56 191 ILE A C 1
ATOM 1466 O O . ILE A 1 191 ? -25.521 5.793 19.349 1.00 90.56 191 ILE A O 1
ATOM 1470 N N . LYS A 1 192 ? -23.843 7.263 19.115 1.00 90.44 192 LYS A N 1
ATOM 1471 C CA . LYS A 1 192 ? -24.085 7.975 20.380 1.00 90.44 192 LYS A CA 1
ATOM 1472 C C . LYS A 1 192 ? -25.480 8.608 20.458 1.00 90.44 192 LYS A C 1
ATOM 1474 O O . LYS A 1 192 ? -26.036 8.699 21.545 1.00 90.44 192 LYS A O 1
ATOM 1479 N N . LYS A 1 193 ? -26.032 9.077 19.336 1.00 86.44 193 LYS A N 1
ATOM 1480 C CA . LYS A 1 193 ? -27.340 9.750 19.275 1.00 86.44 193 LYS A CA 1
ATOM 1481 C C . LYS A 1 193 ? -28.511 8.772 19.136 1.00 86.44 193 LYS A C 1
ATOM 1483 O O . LYS A 1 193 ? -29.580 9.035 19.676 1.00 86.44 193 LYS A O 1
ATOM 1488 N N . LEU A 1 194 ? -28.317 7.667 18.414 1.00 83.75 194 LEU A N 1
ATOM 1489 C CA . LEU A 1 194 ? -29.296 6.586 18.258 1.00 83.75 194 LEU A CA 1
ATOM 1490 C C . LEU A 1 194 ? -29.332 5.663 19.481 1.00 83.75 194 LEU A C 1
ATOM 1492 O O . LEU A 1 194 ? -30.404 5.158 19.811 1.00 83.75 194 LEU A O 1
ATOM 1496 N N . TYR A 1 195 ? -28.217 5.513 20.209 1.00 65.19 195 TYR A N 1
ATOM 1497 C CA . TYR A 1 195 ? -28.236 5.101 21.616 1.00 65.19 195 TYR A CA 1
ATOM 1498 C C . TYR A 1 195 ? -28.816 6.242 22.469 1.00 65.19 195 TYR A C 1
ATOM 1500 O O . TYR A 1 195 ? -28.136 6.907 23.248 1.00 65.19 195 TYR A O 1
ATOM 1508 N N . PHE A 1 196 ? -30.122 6.460 22.315 1.00 58.12 196 PHE A N 1
ATOM 1509 C CA . PHE A 1 196 ? -30.958 7.044 23.353 1.00 58.12 196 PHE A CA 1
ATOM 1510 C C . PHE A 1 196 ? -30.691 6.295 24.659 1.00 58.12 196 PHE A C 1
ATOM 1512 O O . PHE A 1 196 ? -30.693 5.062 24.678 1.00 58.12 196 PHE A O 1
ATOM 1519 N N . GLY A 1 197 ? -30.457 7.049 25.733 1.00 58.16 197 GLY A N 1
ATOM 1520 C CA . GLY A 1 197 ? -30.161 6.532 27.062 1.00 58.16 197 GLY A CA 1
ATOM 1521 C C . GLY A 1 197 ? -31.012 5.323 27.447 1.00 58.16 197 GLY A C 1
ATOM 1522 O O . GLY A 1 197 ? -32.208 5.438 27.702 1.00 58.16 197 GLY A O 1
ATOM 1523 N N . ARG A 1 198 ? -30.368 4.161 27.531 1.00 49.34 198 ARG A N 1
ATOM 1524 C CA . ARG A 1 198 ? -30.837 3.042 28.342 1.00 49.34 198 ARG A CA 1
ATOM 1525 C C . ARG A 1 198 ? -29.802 2.871 29.442 1.00 49.34 198 ARG A C 1
ATOM 1527 O O . ARG A 1 198 ? -28.757 2.292 29.181 1.00 49.34 198 ARG A O 1
ATOM 1534 N N . TYR A 1 199 ? -30.152 3.495 30.569 1.00 49.88 199 TYR A N 1
ATOM 1535 C CA . TYR A 1 199 ? -29.800 3.197 31.961 1.00 49.88 199 TYR A CA 1
ATOM 1536 C C . TYR A 1 199 ? -28.355 2.785 32.248 1.00 49.88 199 TYR A C 1
ATOM 1538 O O . TYR A 1 199 ? -27.977 1.648 31.899 1.00 49.88 199 TYR A O 1
#